Protein AF-A0A425WAF1-F1 (afdb_monomer_lite)

Sequence (209 aa):
MKNYFAFQWQLMDDCDQRCKHCYIFHGNNGVPLTRMTWDEIEKTLENCLDFCRTFDRLSEFYITGGDPILHPDFWRLLEQLHEKNIPFTIMENPLEALKRFGVDFLVNDSSNFADAPPVQILLTTFANHEIDVDKYTDKNPILTDFGRKFLGDFFQKGIEQGLFKDGDARKYGDIYWSFLLGKLLTVKKGHESEKPEVYVEEILDVFRR

Structure (mmCIF, N/CA/C/O backbone):
data_AF-A0A425WAF1-F1
#
_entry.id   AF-A0A425WAF1-F1
#
loop_
_atom_site.group_PDB
_atom_site.id
_atom_site.type_symbol
_atom_site.label_atom_id
_atom_site.label_alt_id
_atom_site.label_comp_id
_atom_site.label_asym_id
_atom_site.label_entity_id
_atom_site.label_seq_id
_atom_site.pdbx_PDB_ins_code
_atom_site.Cartn_x
_atom_site.Cartn_y
_atom_site.Cartn_z
_atom_site.occupancy
_atom_site.B_iso_or_equiv
_atom_site.auth_seq_id
_atom_site.auth_comp_id
_atom_site.auth_asym_id
_atom_site.auth_atom_id
_atom_site.pdbx_PDB_model_num
ATOM 1 N N . MET A 1 1 ? -18.460 -13.584 19.532 1.00 69.25 1 MET A N 1
ATOM 2 C CA . MET A 1 1 ? -17.285 -12.897 18.953 1.00 69.25 1 MET A CA 1
ATOM 3 C C . MET A 1 1 ? -17.744 -11.529 18.489 1.00 69.25 1 MET A C 1
ATOM 5 O O . MET A 1 1 ? -18.825 -11.463 17.915 1.00 69.25 1 MET A O 1
ATOM 9 N N . LYS A 1 2 ? -17.003 -10.458 18.796 1.00 80.75 2 LYS A N 1
ATOM 10 C CA . LYS A 1 2 ? -17.329 -9.123 18.275 1.00 80.75 2 LYS A CA 1
ATOM 11 C C . LYS A 1 2 ? -16.924 -9.059 16.805 1.00 80.75 2 LYS A C 1
ATOM 13 O O . LYS A 1 2 ? -15.839 -9.517 16.461 1.00 80.75 2 LYS A O 1
ATOM 18 N N . ASN A 1 3 ? -17.794 -8.517 15.960 1.00 92.44 3 ASN A N 1
ATOM 19 C CA . ASN A 1 3 ? -17.495 -8.335 14.542 1.00 92.44 3 ASN A CA 1
ATOM 20 C C . ASN A 1 3 ? -16.650 -7.076 14.339 1.00 92.44 3 ASN A C 1
ATOM 22 O O . ASN A 1 3 ? -16.799 -6.098 15.078 1.00 92.44 3 ASN A O 1
ATOM 26 N N . TYR A 1 4 ? -15.804 -7.099 13.314 1.00 94.31 4 TYR A N 1
ATOM 27 C CA . TYR A 1 4 ? -15.050 -5.926 12.897 1.00 94.31 4 TYR A CA 1
ATOM 28 C C . TYR A 1 4 ? -15.942 -4.920 12.163 1.00 94.31 4 TYR A C 1
ATOM 30 O O . TYR A 1 4 ? -16.920 -5.286 11.507 1.00 94.31 4 TYR A O 1
ATOM 38 N N . PHE A 1 5 ? -15.596 -3.645 12.294 1.00 96.62 5 PHE A N 1
ATOM 39 C CA . PHE A 1 5 ? -16.072 -2.556 11.461 1.00 96.62 5 PHE A CA 1
ATOM 40 C C . PHE A 1 5 ? -14.855 -1.890 10.819 1.00 96.62 5 PHE A C 1
ATOM 42 O O . PHE A 1 5 ? -13.983 -1.370 11.518 1.00 96.62 5 PHE A O 1
ATOM 49 N N . ALA A 1 6 ? -14.805 -1.945 9.492 1.00 95.12 6 ALA A N 1
ATOM 50 C CA . ALA A 1 6 ? -13.704 -1.421 8.706 1.00 95.12 6 ALA A CA 1
ATOM 51 C C . ALA A 1 6 ? -13.932 0.057 8.370 1.00 95.12 6 ALA A C 1
ATOM 53 O O . ALA A 1 6 ? -14.952 0.418 7.779 1.00 95.12 6 ALA A O 1
ATOM 54 N N . PHE A 1 7 ? -12.961 0.903 8.703 1.00 97.25 7 PHE A N 1
ATOM 55 C CA . PHE A 1 7 ? -12.915 2.297 8.277 1.00 97.25 7 PHE A CA 1
ATOM 56 C C . PHE A 1 7 ? -11.918 2.445 7.138 1.00 97.25 7 PHE A C 1
ATOM 58 O O . PHE A 1 7 ? -10.723 2.234 7.329 1.00 97.25 7 PHE A O 1
ATOM 65 N N . GLN A 1 8 ? -12.387 2.860 5.967 1.00 95.44 8 GLN A N 1
ATOM 66 C CA . GLN A 1 8 ? -11.497 3.383 4.938 1.00 95.44 8 GLN A CA 1
ATOM 67 C C . GLN A 1 8 ? -11.213 4.849 5.256 1.00 95.44 8 GLN A C 1
ATOM 69 O O . GLN A 1 8 ? -12.122 5.679 5.226 1.00 95.44 8 GLN A O 1
ATOM 74 N N . TRP A 1 9 ? -9.965 5.157 5.593 1.00 95.62 9 TRP A N 1
ATOM 75 C CA . TRP A 1 9 ? -9.579 6.462 6.110 1.00 95.62 9 TRP A CA 1
ATOM 76 C C . TRP A 1 9 ? -8.596 7.152 5.171 1.00 95.62 9 TRP A C 1
ATOM 78 O O . TRP A 1 9 ? -7.432 6.771 5.069 1.00 95.62 9 TRP A O 1
ATOM 88 N N . GLN A 1 10 ? -9.088 8.180 4.481 1.00 93.31 10 GLN A N 1
ATOM 89 C CA . GLN A 1 10 ? -8.283 9.072 3.653 1.00 93.31 10 GLN A CA 1
ATOM 90 C C . GLN A 1 10 ? -7.624 10.143 4.531 1.00 93.31 10 GLN A C 1
ATOM 92 O O . GLN A 1 10 ? -8.325 10.986 5.086 1.00 93.31 10 GLN A O 1
ATOM 97 N N . LEU A 1 11 ? -6.295 10.105 4.674 1.00 93.69 11 LEU A N 1
ATOM 98 C CA . LEU A 1 11 ? -5.547 11.101 5.465 1.00 93.69 11 LEU A CA 1
ATOM 99 C C . LEU A 1 11 ? -5.297 12.398 4.688 1.00 93.69 11 LEU A C 1
ATOM 101 O O . LEU A 1 11 ? -5.188 13.480 5.265 1.00 93.69 11 LEU A O 1
ATOM 105 N N . MET A 1 12 ? -5.134 12.268 3.374 1.00 92.00 12 MET A N 1
ATOM 106 C CA . MET A 1 12 ? -4.753 13.351 2.478 1.00 92.00 12 MET A CA 1
ATOM 107 C C . MET A 1 12 ? -5.037 12.997 1.026 1.00 92.00 12 MET A C 1
ATOM 109 O O . MET A 1 12 ? -5.080 11.820 0.674 1.00 92.00 12 MET A O 1
ATOM 113 N N . ASP A 1 13 ? -5.132 14.013 0.177 1.00 90.94 13 ASP A N 1
ATOM 114 C CA . ASP A 1 13 ? -5.313 13.849 -1.265 1.00 90.94 13 ASP A CA 1
ATOM 115 C C . ASP A 1 13 ? -3.986 13.881 -2.039 1.00 90.94 13 ASP A C 1
ATOM 117 O O . ASP A 1 13 ? -3.947 13.462 -3.201 1.00 90.94 13 ASP A O 1
ATOM 121 N N . ASP A 1 14 ? -2.890 14.377 -1.438 1.00 88.19 14 ASP A N 1
ATOM 122 C CA . ASP A 1 14 ? -1.621 14.463 -2.165 1.00 88.19 14 ASP A CA 1
ATOM 123 C C . ASP A 1 14 ? -1.036 13.076 -2.429 1.00 88.19 14 ASP A C 1
ATOM 125 O O . ASP A 1 14 ? -1.052 12.175 -1.594 1.00 88.19 14 ASP A O 1
ATOM 129 N N . CYS A 1 15 ? -0.473 12.936 -3.619 1.00 86.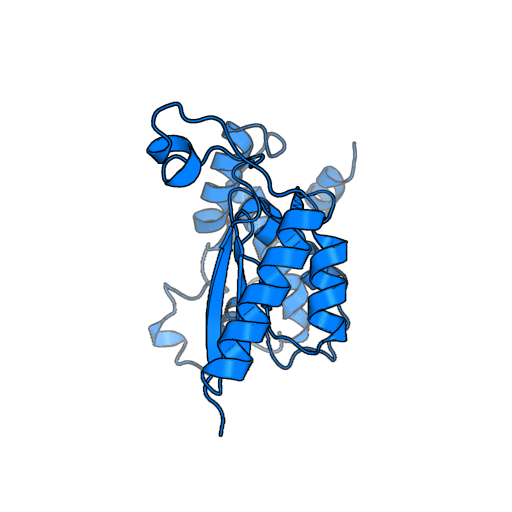88 15 CYS A N 1
ATOM 130 C CA . CYS A 1 15 ? 0.215 11.750 -4.099 1.00 86.88 15 CYS A CA 1
ATOM 131 C C . CYS A 1 15 ? 1.419 12.228 -4.916 1.00 86.88 15 CYS A C 1
ATOM 133 O O . CYS A 1 15 ? 1.352 13.295 -5.538 1.00 86.88 15 CYS A O 1
ATOM 135 N N . ASP A 1 16 ? 2.506 11.472 -4.954 1.00 83.06 16 ASP A N 1
ATOM 136 C CA . ASP A 1 16 ? 3.631 11.729 -5.861 1.00 83.06 16 ASP A CA 1
ATOM 137 C C . ASP A 1 16 ? 3.386 11.135 -7.267 1.00 83.06 16 ASP A C 1
ATOM 139 O O . ASP A 1 16 ? 4.088 11.474 -8.218 1.00 83.06 16 ASP A O 1
ATOM 143 N N . GLN A 1 17 ? 2.328 10.329 -7.427 1.00 78.94 17 GLN A N 1
ATOM 144 C CA . GLN A 1 17 ? 1.878 9.761 -8.700 1.00 78.94 17 GLN A CA 1
ATOM 145 C C . GLN A 1 17 ? 0.643 10.483 -9.272 1.00 78.94 17 GLN A C 1
ATOM 147 O O . GLN A 1 17 ? -0.141 11.123 -8.565 1.00 78.94 17 GLN A O 1
ATOM 152 N N . ARG A 1 18 ? 0.429 10.368 -10.590 1.00 81.50 18 ARG A N 1
ATOM 153 C CA . ARG A 1 18 ? -0.753 10.900 -11.307 1.00 81.50 18 ARG A CA 1
ATOM 154 C C . ARG A 1 18 ? -1.388 9.831 -12.197 1.00 81.50 18 ARG A C 1
ATOM 156 O O . ARG A 1 18 ? -1.415 9.937 -13.421 1.00 81.50 18 ARG A O 1
ATOM 163 N N . CYS A 1 19 ? -1.873 8.762 -11.568 1.00 76.88 19 CYS A N 1
ATOM 164 C CA . CYS A 1 19 ? -2.480 7.632 -12.268 1.00 76.88 19 CYS A CA 1
ATOM 165 C C . CYS A 1 19 ? -3.714 8.074 -13.072 1.00 76.88 19 CYS A C 1
ATOM 167 O O . CYS A 1 19 ? -4.610 8.716 -12.527 1.00 76.88 19 CYS A O 1
ATOM 169 N N . LYS A 1 20 ? -3.817 7.644 -14.338 1.00 77.81 20 LYS A N 1
ATOM 170 C CA . LYS A 1 20 ? -4.934 8.000 -15.243 1.00 77.81 20 LYS A CA 1
ATOM 171 C C . LYS A 1 20 ? -6.320 7.603 -14.715 1.00 77.81 20 LYS A C 1
ATOM 173 O O . LYS A 1 20 ? -7.325 8.154 -15.142 1.00 77.81 20 LYS A O 1
ATOM 178 N N . HIS A 1 21 ? -6.370 6.622 -13.818 1.00 81.38 21 HIS A N 1
ATOM 179 C CA . HIS A 1 21 ? -7.587 6.099 -13.195 1.00 81.38 21 HIS A CA 1
ATOM 180 C C . HIS A 1 21 ? -7.784 6.610 -11.754 1.00 81.38 21 HIS A C 1
ATOM 182 O O . HIS A 1 21 ? -8.590 6.052 -11.012 1.00 81.38 21 HIS A O 1
ATOM 188 N N . CYS A 1 22 ? -7.026 7.624 -11.316 1.00 82.56 22 CYS A N 1
ATOM 189 C CA . CYS A 1 22 ? -7.127 8.163 -9.961 1.00 82.56 22 CYS A CA 1
ATOM 190 C C . CYS A 1 22 ? -8.424 8.961 -9.787 1.00 82.56 22 CYS A C 1
ATOM 192 O O . CYS A 1 22 ? -8.551 10.070 -10.307 1.00 82.56 22 CYS A O 1
ATOM 194 N N . TYR A 1 23 ? -9.370 8.410 -9.024 1.00 83.50 23 TYR A N 1
ATOM 195 C CA . TYR A 1 23 ? -10.644 9.070 -8.734 1.00 83.50 23 TYR A CA 1
ATOM 196 C C . TYR A 1 23 ? -10.491 10.283 -7.806 1.00 83.50 23 TYR A C 1
ATOM 198 O O . TYR A 1 23 ? -11.343 11.160 -7.840 1.00 83.50 23 TYR A O 1
ATOM 206 N N . ILE A 1 24 ? -9.409 10.370 -7.023 1.00 85.00 24 ILE A N 1
ATOM 207 C CA . ILE A 1 24 ? -9.111 11.550 -6.200 1.00 85.00 24 ILE A CA 1
ATOM 208 C C . ILE A 1 24 ? -8.669 12.686 -7.120 1.00 85.00 24 ILE A C 1
ATOM 210 O O . ILE A 1 24 ? -9.366 13.680 -7.250 1.00 85.00 24 ILE A O 1
ATOM 214 N N . PHE A 1 25 ? -7.576 12.513 -7.866 1.00 79.50 25 PHE A N 1
ATOM 215 C CA . PHE A 1 25 ? -7.033 13.580 -8.710 1.00 79.50 25 PHE A CA 1
ATOM 216 C C . PHE A 1 25 ? -7.965 13.983 -9.866 1.00 79.50 25 PHE A C 1
ATOM 218 O O . PHE A 1 25 ? -8.185 15.170 -10.094 1.00 79.50 25 PHE A O 1
ATOM 225 N N . HIS A 1 26 ? -8.525 13.013 -10.597 1.00 76.19 26 HIS A N 1
ATOM 226 C CA . HIS A 1 26 ? -9.396 13.305 -11.741 1.00 76.19 26 HIS A CA 1
ATOM 227 C C . HIS A 1 26 ? -10.853 13.570 -11.344 1.00 76.19 26 HIS A C 1
ATOM 229 O O . HIS A 1 26 ? -11.580 14.180 -12.123 1.00 76.19 26 HIS A O 1
ATOM 235 N N . GLY A 1 27 ? -11.285 13.127 -10.159 1.00 70.12 27 GLY A N 1
ATOM 236 C CA . GLY A 1 27 ? -12.646 13.345 -9.669 1.00 70.12 27 GLY A CA 1
ATOM 237 C C . GLY A 1 27 ? -12.834 14.645 -8.887 1.00 70.12 27 GLY A C 1
ATOM 238 O O . GLY A 1 27 ? -13.974 15.080 -8.743 1.00 70.12 27 GLY A O 1
ATOM 239 N N . ASN A 1 28 ? -11.757 15.302 -8.425 1.00 71.19 28 ASN A N 1
ATOM 240 C CA . ASN A 1 28 ? -11.880 16.470 -7.541 1.00 71.19 28 ASN A CA 1
ATOM 241 C C . ASN A 1 28 ? -12.355 17.764 -8.230 1.00 71.19 28 ASN A C 1
ATOM 243 O O . ASN A 1 28 ? -12.492 18.773 -7.554 1.00 71.19 28 ASN A O 1
ATOM 247 N N . ASN A 1 29 ? -12.595 17.789 -9.551 1.00 70.56 29 ASN A N 1
ATOM 248 C CA . ASN A 1 29 ? -13.186 18.925 -10.293 1.00 70.56 29 ASN A CA 1
ATOM 249 C C . ASN A 1 29 ? -12.621 20.332 -9.954 1.00 70.56 29 ASN A C 1
ATOM 251 O O . ASN A 1 29 ? -13.343 21.326 -10.016 1.00 70.56 29 ASN A O 1
ATOM 255 N N . GLY A 1 30 ? -11.334 20.439 -9.603 1.00 71.19 30 GLY A N 1
ATOM 256 C CA . GLY A 1 30 ? -10.691 21.709 -9.234 1.00 71.19 30 GLY A CA 1
ATOM 257 C C . GLY A 1 30 ? -10.804 22.110 -7.755 1.00 71.19 30 GLY A C 1
ATOM 258 O O . GLY A 1 30 ? -10.404 23.219 -7.404 1.00 71.19 30 GLY A O 1
ATOM 259 N N . VAL A 1 31 ? -11.309 21.234 -6.885 1.00 78.75 31 VAL A N 1
ATOM 260 C CA . VAL A 1 31 ? -11.228 21.391 -5.426 1.00 78.75 31 VAL A CA 1
ATOM 261 C C . VAL A 1 31 ? -9.761 21.243 -4.981 1.00 78.75 31 VAL A C 1
ATOM 263 O O . VAL A 1 31 ? -9.058 20.358 -5.484 1.00 78.75 31 VAL A O 1
ATOM 266 N N . PRO A 1 32 ? -9.270 22.106 -4.071 1.00 81.50 32 PRO A N 1
ATOM 267 C CA . PRO A 1 32 ? -7.923 21.989 -3.525 1.00 81.50 32 PRO A CA 1
ATOM 268 C C . PRO A 1 32 ? -7.685 20.632 -2.863 1.00 81.50 32 PRO A C 1
ATOM 270 O O . PRO A 1 32 ? -8.568 20.106 -2.191 1.00 81.50 32 PRO A O 1
ATOM 273 N N . LEU A 1 33 ? -6.475 20.096 -3.031 1.00 83.19 33 LEU A N 1
ATOM 274 C CA . LEU A 1 33 ? -6.040 18.911 -2.297 1.00 83.19 33 LEU A CA 1
ATOM 275 C C . LEU A 1 33 ? -6.000 19.235 -0.804 1.00 83.19 33 LEU A C 1
ATOM 277 O O . LEU A 1 33 ? -5.523 20.302 -0.403 1.00 83.19 33 LEU A O 1
ATOM 281 N N . THR A 1 34 ? -6.522 18.321 0.003 1.00 89.06 34 THR A N 1
ATOM 282 C CA . THR A 1 34 ? -6.593 18.475 1.452 1.00 89.06 34 THR A CA 1
ATOM 283 C C . THR A 1 34 ? -5.686 17.481 2.159 1.00 89.06 34 THR A C 1
ATOM 285 O O . THR A 1 34 ? -5.303 16.441 1.620 1.00 89.06 34 THR A O 1
ATOM 288 N N . ARG A 1 35 ? -5.305 17.830 3.385 1.00 92.94 35 ARG A N 1
ATOM 289 C CA . ARG A 1 35 ? -4.493 17.006 4.273 1.00 92.94 35 ARG A CA 1
ATOM 290 C C . ARG A 1 35 ? -4.972 17.236 5.693 1.00 92.94 35 ARG A C 1
ATOM 292 O O . ARG A 1 35 ? -5.106 18.391 6.096 1.00 92.94 35 ARG A O 1
ATOM 299 N N . MET A 1 36 ? -5.200 16.157 6.430 1.00 95.69 36 MET A N 1
ATOM 300 C CA . MET A 1 36 ? -5.534 16.251 7.843 1.00 95.69 36 MET A CA 1
ATOM 301 C C . MET A 1 36 ? -4.328 16.736 8.645 1.00 95.69 36 MET A C 1
ATOM 303 O O . MET A 1 36 ? -3.196 16.305 8.453 1.00 95.69 36 MET A O 1
ATOM 307 N N . THR A 1 37 ? -4.571 17.636 9.579 1.00 97.00 37 THR A N 1
ATOM 308 C CA . THR A 1 37 ? -3.625 17.952 10.645 1.00 97.00 37 THR A CA 1
ATOM 309 C C . THR A 1 37 ? -3.574 16.816 11.663 1.00 97.00 37 THR A C 1
ATOM 311 O O . THR A 1 37 ? -4.493 15.999 11.759 1.00 97.00 37 THR A O 1
ATOM 314 N N . TRP A 1 38 ? -2.520 16.782 12.477 1.00 97.38 38 TRP A N 1
ATOM 315 C CA . TRP A 1 38 ? -2.415 15.806 13.558 1.00 97.38 38 TRP A CA 1
ATOM 316 C C . TRP A 1 38 ? -3.616 15.843 14.524 1.00 97.38 38 TRP A C 1
ATOM 318 O O . TRP A 1 38 ? -4.162 14.797 14.868 1.00 97.38 38 TRP A O 1
ATOM 328 N N . ASP A 1 39 ? -4.091 17.036 14.892 1.00 97.81 39 ASP A N 1
ATOM 329 C CA . ASP A 1 39 ? -5.253 17.192 15.778 1.00 97.81 39 ASP A CA 1
ATOM 330 C C . ASP A 1 39 ? -6.532 16.603 15.153 1.00 97.81 39 ASP A C 1
ATOM 332 O O . ASP A 1 39 ? -7.356 15.990 15.839 1.00 97.81 39 ASP A O 1
ATOM 336 N N . GLU A 1 40 ? -6.706 16.757 13.836 1.00 97.81 40 GLU A N 1
ATOM 337 C CA . GLU A 1 40 ? -7.814 16.141 13.102 1.00 97.81 40 GLU A CA 1
ATOM 338 C C . GLU A 1 40 ? -7.676 14.619 13.046 1.00 97.81 40 GLU A C 1
ATOM 340 O O . GLU A 1 40 ? -8.690 13.919 13.151 1.00 97.81 40 GLU A O 1
ATOM 345 N N . ILE A 1 41 ? -6.448 14.103 12.912 1.00 97.75 41 ILE A N 1
ATOM 346 C CA . ILE A 1 41 ? -6.161 12.666 12.944 1.00 97.75 41 ILE A CA 1
ATOM 347 C C . ILE A 1 41 ? -6.560 12.081 14.300 1.00 97.75 41 ILE A C 1
ATOM 349 O O . ILE A 1 41 ? -7.360 11.145 14.343 1.00 97.75 41 ILE A O 1
ATOM 353 N N . GLU A 1 42 ? -6.092 12.664 15.406 1.00 97.62 42 GLU A N 1
ATOM 354 C CA . GLU A 1 42 ? -6.417 12.180 16.755 1.00 97.62 42 GLU A CA 1
ATOM 355 C C . GLU A 1 42 ? -7.917 12.237 17.034 1.00 97.62 42 GLU A C 1
ATOM 357 O O . GLU A 1 42 ? -8.510 11.265 17.513 1.00 97.62 42 GLU A O 1
ATOM 362 N N . LYS A 1 43 ? -8.563 13.351 16.677 1.00 98.12 43 LYS A N 1
ATOM 363 C CA . LYS A 1 43 ? -10.006 13.512 16.865 1.00 98.12 43 LYS A CA 1
ATOM 364 C C . LYS A 1 43 ? -10.806 12.496 16.048 1.00 98.12 43 LYS A C 1
ATOM 366 O O . LYS A 1 43 ? -11.813 11.977 16.527 1.00 98.12 43 LYS A O 1
ATOM 371 N N . THR A 1 44 ? -10.377 12.214 14.821 1.00 97.81 44 THR A N 1
ATOM 372 C CA . THR A 1 44 ? -11.045 11.239 13.949 1.00 97.81 44 THR A CA 1
ATOM 373 C C . THR A 1 44 ? -10.860 9.819 14.465 1.00 97.81 44 THR A C 1
ATOM 375 O O . THR A 1 44 ? -11.842 9.081 14.542 1.00 97.81 44 THR A O 1
ATOM 378 N N . LEU A 1 45 ? -9.648 9.461 14.904 1.00 97.81 45 LEU A N 1
ATOM 379 C CA . LEU A 1 45 ? -9.387 8.168 15.532 1.00 97.81 45 LEU A CA 1
ATOM 380 C C . LEU A 1 45 ? -10.285 7.967 16.757 1.00 97.81 45 LEU A C 1
ATOM 382 O O . LEU A 1 45 ? -10.957 6.941 16.850 1.00 97.81 45 LEU A O 1
ATOM 386 N N . GLU A 1 46 ? -10.367 8.953 17.655 1.00 97.88 46 GLU A N 1
ATOM 387 C CA . GLU A 1 46 ? -11.214 8.842 18.847 1.00 97.88 46 GLU A CA 1
ATOM 388 C C . GLU A 1 46 ? -12.697 8.687 18.486 1.00 97.88 46 GLU A C 1
ATOM 390 O O . GLU A 1 46 ? -13.373 7.833 19.057 1.00 97.88 46 GLU A O 1
ATOM 395 N N . ASN A 1 47 ? -13.195 9.421 17.485 1.00 98.19 47 ASN A N 1
ATOM 396 C CA . ASN A 1 47 ? -14.572 9.263 17.006 1.00 98.19 47 ASN A CA 1
ATOM 397 C C . ASN A 1 47 ? -14.839 7.851 16.452 1.00 98.19 47 ASN A C 1
ATOM 399 O O . ASN A 1 47 ? -15.889 7.266 16.723 1.00 98.19 47 ASN A O 1
ATOM 403 N N . CYS A 1 48 ? -13.901 7.281 15.690 1.00 98.00 48 CYS A N 1
ATOM 404 C CA . CYS A 1 48 ? -14.013 5.916 15.169 1.00 98.00 48 CYS A CA 1
ATOM 405 C C . CYS A 1 48 ? -14.010 4.869 16.294 1.00 98.00 48 CYS A C 1
ATOM 407 O O . CYS A 1 48 ? -14.773 3.896 16.250 1.00 98.00 48 CYS A O 1
ATOM 409 N N . LEU A 1 49 ? -13.175 5.069 17.319 1.00 97.56 49 LEU A N 1
ATOM 410 C CA . LEU A 1 49 ? -13.133 4.200 18.494 1.00 97.56 49 LEU A CA 1
ATOM 411 C C . LEU A 1 49 ? -14.413 4.317 19.320 1.00 97.56 49 LEU A C 1
ATOM 413 O O . LEU A 1 49 ? -14.954 3.297 19.749 1.00 97.56 49 LEU A O 1
ATOM 417 N N . ASP A 1 50 ? -14.934 5.529 19.497 1.00 98.19 50 ASP A N 1
ATOM 418 C CA . ASP A 1 50 ? -16.191 5.768 20.199 1.00 98.19 50 ASP A CA 1
ATOM 419 C C . ASP A 1 50 ? -17.386 5.134 19.490 1.00 98.19 50 ASP A C 1
ATOM 421 O O . ASP A 1 50 ? -18.204 4.459 20.123 1.00 98.19 50 ASP A O 1
ATOM 425 N N . PHE A 1 51 ? -17.426 5.238 18.159 1.00 97.88 51 PHE A N 1
ATOM 426 C CA . PHE A 1 51 ? -18.381 4.509 17.332 1.00 97.88 51 PHE A CA 1
ATOM 427 C C . PHE A 1 51 ? -18.297 3.000 17.603 1.00 97.88 51 PHE A C 1
ATOM 429 O O . PHE A 1 51 ? -19.305 2.363 17.914 1.00 97.88 51 PHE A O 1
ATOM 436 N N . CYS A 1 52 ? -17.099 2.410 17.559 1.00 97.50 52 CYS A N 1
ATOM 437 C CA . CYS A 1 52 ? -16.943 0.973 17.792 1.00 97.50 52 CYS A CA 1
ATOM 438 C C . CYS A 1 52 ? -17.358 0.551 19.207 1.00 97.50 52 CYS A C 1
ATOM 440 O O . CYS A 1 52 ? -18.000 -0.489 19.365 1.00 97.50 52 CYS A O 1
ATOM 442 N N . ARG A 1 53 ? -17.059 1.364 20.231 1.00 96.62 53 ARG A N 1
ATOM 443 C CA . ARG A 1 53 ? -17.520 1.124 21.609 1.00 96.62 53 ARG A CA 1
ATOM 444 C C . ARG A 1 53 ? -19.044 1.182 21.707 1.00 96.62 53 ARG A C 1
ATOM 446 O O . ARG A 1 53 ? -19.640 0.292 22.308 1.00 96.62 53 ARG A O 1
ATOM 453 N N . THR A 1 54 ? -19.662 2.179 21.078 1.00 97.81 54 THR A N 1
ATOM 454 C CA . THR A 1 54 ? -21.116 2.399 21.098 1.00 97.81 54 THR A CA 1
ATOM 455 C C . THR A 1 54 ? -21.884 1.271 20.408 1.00 97.81 54 THR A C 1
ATOM 457 O O . THR A 1 54 ? -22.920 0.834 20.906 1.00 97.81 54 THR A O 1
ATOM 460 N N . PHE A 1 55 ? -21.372 0.761 19.284 1.00 96.44 55 PHE A N 1
ATOM 461 C CA . PHE A 1 55 ? -22.044 -0.263 18.471 1.00 96.44 55 PHE A CA 1
ATOM 462 C C . PHE A 1 55 ? -21.545 -1.697 18.713 1.00 96.44 55 PHE A C 1
ATOM 464 O O . PHE A 1 55 ? -21.899 -2.610 17.962 1.00 96.44 55 PHE A O 1
ATOM 471 N N . ASP A 1 56 ? -20.734 -1.905 19.753 1.00 96.19 56 ASP A N 1
ATOM 472 C CA . ASP A 1 56 ? -20.124 -3.192 20.098 1.00 96.19 56 ASP A CA 1
ATOM 473 C C . ASP A 1 56 ? -19.402 -3.852 18.903 1.00 96.19 56 ASP A C 1
ATOM 475 O O . ASP A 1 56 ? -19.727 -4.953 18.438 1.00 96.19 56 ASP A O 1
ATOM 479 N N . ARG A 1 57 ? -18.428 -3.124 18.349 1.00 97.31 57 ARG A N 1
ATOM 480 C CA . ARG A 1 57 ? -17.577 -3.543 17.227 1.00 97.31 57 ARG A CA 1
ATOM 481 C C . ARG A 1 57 ? -16.099 -3.478 17.593 1.00 97.31 57 ARG A C 1
ATOM 483 O O . ARG A 1 57 ? -15.706 -2.794 18.535 1.00 97.31 57 ARG A O 1
ATOM 490 N N . LEU A 1 58 ? -15.289 -4.209 16.836 1.00 95.25 58 LEU A N 1
ATOM 491 C CA . LEU A 1 58 ? -13.836 -4.044 16.805 1.00 95.25 58 LEU A CA 1
ATOM 492 C C . LEU A 1 58 ? -13.476 -3.129 15.634 1.00 95.25 58 LEU A C 1
ATOM 494 O O . LEU A 1 58 ? -14.029 -3.293 14.551 1.00 95.25 58 LEU A O 1
ATOM 498 N N . SER A 1 59 ? -12.574 -2.175 15.833 1.00 96.44 59 SER A N 1
ATOM 499 C CA . SER A 1 59 ? -12.108 -1.315 14.744 1.00 96.44 59 SER A CA 1
ATOM 500 C C . SER A 1 59 ? -11.057 -2.023 13.891 1.00 96.44 59 SER A C 1
ATOM 502 O O . SER A 1 59 ? -10.174 -2.691 14.425 1.00 96.44 59 SER A O 1
ATOM 504 N N . GLU A 1 60 ? -11.128 -1.817 12.582 1.00 95.50 60 GLU A N 1
ATOM 505 C CA . GLU A 1 60 ? -10.066 -2.101 11.615 1.00 95.50 60 GLU A CA 1
ATOM 506 C C . GLU A 1 60 ? -9.941 -0.888 10.684 1.00 95.50 60 GLU A C 1
ATOM 508 O O . GLU A 1 60 ? -10.955 -0.283 10.325 1.00 95.50 60 GLU A O 1
ATOM 513 N N . PHE A 1 61 ? -8.721 -0.517 10.296 1.00 95.44 61 PHE A N 1
ATOM 514 C CA . PHE A 1 61 ? -8.487 0.659 9.454 1.00 95.44 61 PHE A CA 1
ATOM 515 C C . PHE A 1 61 ? -7.808 0.319 8.128 1.00 95.44 61 PHE A C 1
ATOM 517 O O . PHE A 1 61 ? -6.804 -0.378 8.088 1.00 95.44 61 PHE A O 1
ATOM 524 N N . TYR A 1 62 ? -8.311 0.889 7.040 1.00 94.69 62 TYR A N 1
ATOM 525 C CA . TYR A 1 62 ? -7.686 0.890 5.722 1.00 94.69 62 TYR A CA 1
ATOM 526 C C . TYR A 1 62 ? -7.196 2.312 5.456 1.00 94.69 62 TYR A C 1
ATOM 528 O O . TYR A 1 62 ? -7.978 3.186 5.076 1.00 94.69 62 TYR A O 1
ATOM 536 N N . ILE A 1 63 ? -5.915 2.558 5.725 1.00 94.12 63 ILE A N 1
ATOM 537 C CA . ILE A 1 63 ? -5.295 3.878 5.603 1.00 94.12 63 ILE A CA 1
ATOM 538 C C . ILE A 1 63 ? -5.000 4.144 4.127 1.00 94.12 63 ILE A C 1
ATOM 540 O O . ILE A 1 63 ? -4.275 3.389 3.480 1.00 94.12 63 ILE A O 1
ATOM 544 N N . THR A 1 64 ? -5.595 5.201 3.584 1.00 92.88 64 THR A N 1
ATOM 545 C CA . THR A 1 64 ? -5.604 5.515 2.152 1.00 92.88 64 THR A CA 1
ATOM 546 C C . THR A 1 64 ? -5.608 7.038 1.934 1.00 92.88 64 THR A C 1
ATOM 548 O O . THR A 1 64 ? -5.282 7.808 2.839 1.00 92.88 64 THR A O 1
ATOM 551 N N . GLY A 1 65 ? -5.973 7.485 0.732 1.00 90.56 65 GLY A N 1
ATOM 552 C CA . GLY A 1 65 ? -5.903 8.869 0.281 1.00 90.56 65 GLY A CA 1
ATOM 553 C C . GLY A 1 65 ? -5.244 8.926 -1.091 1.00 90.56 65 GLY A C 1
ATOM 554 O O . GLY A 1 65 ? -5.445 8.025 -1.906 1.00 90.56 65 GLY A O 1
ATOM 555 N N . GLY A 1 66 ? -4.445 9.963 -1.325 1.00 89.31 66 GLY A N 1
ATOM 556 C CA . GLY A 1 66 ? -3.445 9.977 -2.384 1.00 89.31 66 GLY A CA 1
ATOM 557 C C . GLY A 1 66 ? -2.372 8.920 -2.117 1.00 89.31 66 GLY A C 1
ATOM 558 O O . GLY A 1 66 ? -2.573 7.747 -2.418 1.00 89.31 66 GLY A O 1
ATOM 559 N N . ASP A 1 67 ? -1.239 9.318 -1.542 1.00 89.69 67 ASP A N 1
ATOM 560 C CA . ASP A 1 67 ? -0.273 8.370 -0.982 1.00 89.69 67 ASP A CA 1
ATOM 561 C C . ASP A 1 67 ? -0.067 8.620 0.521 1.00 89.69 67 ASP A C 1
ATOM 563 O O . ASP A 1 67 ? 0.588 9.598 0.897 1.00 89.69 67 ASP A O 1
ATOM 567 N N . PRO A 1 68 ? -0.634 7.773 1.401 1.00 90.38 68 PRO A N 1
ATOM 568 C CA . PRO A 1 68 ? -0.631 8.023 2.837 1.00 90.38 68 PRO A CA 1
ATOM 569 C C . PRO A 1 68 ? 0.775 8.040 3.452 1.00 90.38 68 PRO A C 1
ATOM 571 O O . PRO A 1 68 ? 0.965 8.726 4.455 1.00 90.38 68 PRO A O 1
ATOM 574 N N . ILE A 1 69 ? 1.766 7.361 2.856 1.00 88.62 69 ILE A N 1
ATOM 575 C CA . ILE A 1 69 ? 3.143 7.328 3.386 1.00 88.62 69 ILE A CA 1
ATOM 576 C C . ILE A 1 69 ? 3.833 8.699 3.326 1.00 88.62 69 ILE A C 1
ATOM 578 O O . ILE A 1 69 ? 4.763 8.967 4.084 1.00 88.62 69 ILE A O 1
ATOM 582 N N . LEU A 1 70 ? 3.359 9.589 2.446 1.00 88.88 70 LEU A N 1
ATOM 583 C CA . LEU A 1 70 ? 3.874 10.951 2.305 1.00 88.88 70 LEU A CA 1
ATOM 584 C C . LEU A 1 70 ? 3.363 11.888 3.408 1.00 88.88 70 LEU A C 1
ATOM 586 O O . LEU A 1 70 ? 3.826 13.029 3.513 1.00 88.88 70 LEU A O 1
ATOM 590 N N . HIS A 1 71 ? 2.407 11.438 4.225 1.00 93.06 71 HIS A N 1
ATOM 591 C CA . HIS A 1 71 ? 1.918 12.222 5.345 1.00 93.06 71 HIS A CA 1
ATOM 592 C C . HIS A 1 71 ? 3.015 12.342 6.421 1.00 93.06 71 HIS A C 1
ATOM 594 O O . HIS A 1 71 ? 3.537 11.321 6.867 1.00 93.06 71 HIS A O 1
ATOM 600 N N . PRO A 1 72 ? 3.356 13.553 6.907 1.00 93.06 72 PRO A N 1
ATOM 601 C CA . PRO A 1 72 ? 4.424 13.729 7.900 1.00 93.06 72 PRO A CA 1
ATOM 602 C C . PRO A 1 72 ? 4.163 12.953 9.199 1.00 93.06 72 PRO A C 1
ATOM 604 O O . PRO A 1 72 ? 5.091 12.420 9.799 1.00 93.06 72 PRO A O 1
ATOM 607 N N . ASP A 1 73 ? 2.896 12.841 9.596 1.00 94.50 73 ASP A N 1
ATOM 608 C CA . ASP A 1 73 ? 2.477 12.092 10.784 1.00 94.50 73 ASP A CA 1
ATOM 609 C C . ASP A 1 73 ? 2.076 10.630 10.507 1.00 94.50 73 ASP A C 1
ATOM 611 O O . ASP A 1 73 ? 1.494 9.983 11.377 1.00 94.50 73 ASP A O 1
ATOM 615 N N . PHE A 1 74 ? 2.356 10.088 9.313 1.00 92.88 74 PHE A N 1
ATOM 616 C CA . PHE A 1 74 ? 1.971 8.717 8.948 1.00 92.88 74 PHE A CA 1
ATOM 617 C C . PHE A 1 74 ? 2.467 7.687 9.971 1.00 92.88 74 PHE A C 1
ATOM 619 O O . PHE A 1 74 ? 1.684 6.918 10.526 1.00 92.88 74 PHE A O 1
ATOM 626 N N . TRP A 1 75 ? 3.766 7.722 10.276 1.00 91.31 75 TRP A N 1
ATOM 627 C CA . TRP A 1 75 ? 4.395 6.794 11.218 1.00 91.31 75 TRP A CA 1
ATOM 628 C C . TRP A 1 75 ? 3.848 6.947 12.634 1.00 91.31 75 TRP A C 1
ATOM 630 O O . TRP A 1 75 ? 3.563 5.951 13.292 1.00 91.31 75 TRP A O 1
ATOM 640 N N . ARG A 1 76 ? 3.602 8.190 13.060 1.00 94.88 76 ARG A N 1
ATOM 641 C CA . ARG A 1 76 ? 3.021 8.496 14.369 1.00 94.88 76 ARG A CA 1
ATOM 642 C C . ARG A 1 76 ? 1.617 7.901 14.520 1.00 94.88 76 ARG A C 1
ATOM 644 O O . ARG A 1 76 ? 1.279 7.386 15.582 1.00 94.88 76 ARG A O 1
ATOM 651 N N . LEU A 1 77 ? 0.803 7.933 13.460 1.00 95.62 77 LEU A N 1
ATOM 652 C CA . LEU A 1 77 ? -0.501 7.266 13.447 1.00 95.62 77 LEU A CA 1
ATOM 653 C C . LEU A 1 77 ? -0.357 5.738 13.531 1.00 95.62 77 LEU A C 1
ATOM 655 O O . LEU A 1 77 ? -1.070 5.105 14.310 1.00 95.62 77 LEU A O 1
ATOM 659 N N . LEU A 1 78 ? 0.554 5.136 12.758 1.00 93.31 78 LEU A N 1
ATOM 660 C CA . LEU A 1 78 ? 0.750 3.680 12.782 1.00 93.31 78 LEU A CA 1
ATOM 661 C C . LEU A 1 78 ? 1.228 3.176 14.148 1.00 93.31 78 LEU A C 1
ATOM 663 O O . LEU A 1 78 ? 0.748 2.140 14.607 1.00 93.31 78 LEU A O 1
ATOM 667 N N . GLU A 1 79 ? 2.114 3.919 14.813 1.00 92.44 79 GLU A N 1
ATOM 668 C CA . GLU A 1 79 ? 2.535 3.639 16.189 1.00 92.44 79 GLU A CA 1
ATOM 669 C C . GLU A 1 79 ? 1.329 3.615 17.135 1.00 92.44 79 GLU A C 1
ATOM 671 O O . GLU A 1 79 ? 1.138 2.636 17.854 1.00 92.44 79 GLU A O 1
ATOM 676 N N . GLN A 1 80 ? 0.440 4.614 17.065 1.00 94.25 80 GLN A N 1
ATOM 677 C CA . GLN A 1 80 ? -0.770 4.635 17.895 1.00 94.25 80 GLN A CA 1
ATOM 678 C C . GLN A 1 80 ? -1.713 3.453 17.625 1.00 94.25 80 GLN A C 1
ATOM 680 O O . GLN A 1 80 ? -2.290 2.898 18.565 1.00 94.25 80 GLN A O 1
ATOM 685 N N . LEU A 1 81 ? -1.903 3.070 16.358 1.00 93.19 81 LEU A N 1
ATOM 686 C CA . LEU A 1 81 ? -2.737 1.918 16.002 1.00 93.19 81 LEU A CA 1
ATOM 687 C C . LEU A 1 81 ? -2.123 0.614 16.528 1.00 93.19 81 LEU A C 1
ATOM 689 O O . LEU A 1 81 ? -2.839 -0.216 17.095 1.00 93.19 81 LEU A O 1
ATOM 693 N N . HIS A 1 82 ? -0.801 0.467 16.406 1.00 90.00 82 HIS A N 1
ATOM 694 C CA . HIS A 1 82 ? -0.058 -0.681 16.916 1.00 90.00 82 HIS A CA 1
ATOM 695 C C . HIS A 1 82 ? -0.128 -0.785 18.446 1.00 90.00 82 HIS A C 1
ATOM 697 O O . HIS A 1 82 ? -0.508 -1.834 18.965 1.00 90.00 82 HIS A O 1
ATOM 703 N N . GLU A 1 83 ? 0.145 0.303 19.173 1.00 92.31 83 GLU A N 1
ATOM 704 C CA . GLU A 1 83 ? 0.077 0.350 20.643 1.00 92.31 83 GLU A CA 1
ATOM 705 C C . GLU A 1 83 ? -1.312 -0.030 21.176 1.00 92.31 83 GLU A C 1
ATOM 707 O O . GLU A 1 83 ? -1.446 -0.655 22.231 1.00 92.31 83 GLU A O 1
ATOM 712 N N . LYS A 1 84 ? -2.367 0.313 20.430 1.00 92.94 84 LYS A N 1
ATOM 713 C CA . LYS A 1 84 ? -3.758 -0.027 20.759 1.00 92.94 84 LYS A CA 1
ATOM 714 C C . LYS A 1 84 ? -4.176 -1.423 20.272 1.00 92.94 84 LYS A C 1
ATOM 716 O O . LYS A 1 84 ? -5.321 -1.807 20.508 1.00 92.94 84 LYS A O 1
ATOM 721 N N . ASN A 1 85 ? -3.280 -2.188 19.639 1.00 92.25 85 ASN A N 1
ATOM 722 C CA . ASN A 1 85 ? -3.547 -3.487 19.006 1.00 92.25 85 ASN A CA 1
ATOM 723 C C . ASN A 1 85 ? -4.706 -3.442 17.994 1.00 92.25 85 ASN A C 1
ATOM 725 O O . ASN A 1 85 ? -5.529 -4.358 17.926 1.00 92.25 85 ASN A O 1
ATOM 729 N N . ILE A 1 86 ? -4.796 -2.355 17.227 1.00 92.69 86 ILE A N 1
ATOM 730 C CA . ILE A 1 86 ? -5.824 -2.174 16.205 1.00 92.69 86 ILE A CA 1
ATOM 731 C C . ILE A 1 86 ? -5.273 -2.675 14.865 1.00 92.69 86 ILE A C 1
ATOM 733 O O . ILE A 1 86 ? -4.249 -2.164 14.412 1.00 92.69 86 ILE A O 1
ATOM 737 N N . PRO A 1 87 ? -5.937 -3.635 14.199 1.00 90.50 87 PRO A N 1
ATOM 738 C CA . PRO A 1 87 ? -5.547 -4.060 12.861 1.00 90.50 87 PRO A CA 1
ATOM 739 C C . PRO A 1 87 ? -5.659 -2.919 11.850 1.00 90.50 87 PRO A C 1
ATOM 741 O O . PRO A 1 87 ? -6.629 -2.151 11.862 1.00 90.50 87 PRO A O 1
ATOM 744 N N . PHE A 1 88 ? -4.689 -2.835 10.944 1.00 91.62 88 PHE A N 1
ATOM 745 C CA . PHE A 1 88 ? -4.731 -1.882 9.847 1.00 91.62 88 PHE A CA 1
ATOM 746 C C . PHE A 1 88 ? -4.103 -2.435 8.566 1.00 91.62 88 PHE A C 1
ATOM 748 O O . PHE A 1 88 ? -3.195 -3.260 8.601 1.00 91.62 88 PHE A O 1
ATOM 755 N N . THR A 1 89 ? -4.582 -1.931 7.433 1.00 87.00 89 THR A N 1
ATOM 756 C CA . THR A 1 89 ? -4.039 -2.151 6.091 1.00 87.00 89 THR A CA 1
ATOM 757 C C . THR A 1 89 ? -3.649 -0.804 5.496 1.00 87.00 89 THR A C 1
ATOM 759 O O . THR A 1 89 ? -4.388 0.172 5.616 1.00 87.00 89 THR A O 1
ATOM 762 N N . ILE A 1 90 ? -2.493 -0.741 4.839 1.00 86.12 90 ILE A N 1
ATOM 763 C CA . ILE A 1 90 ? -2.020 0.460 4.142 1.00 86.12 90 ILE A CA 1
ATOM 764 C C . ILE A 1 90 ? -2.329 0.295 2.654 1.00 86.12 90 ILE A C 1
ATOM 766 O O . ILE A 1 90 ? -1.948 -0.701 2.044 1.00 86.12 90 ILE A O 1
ATOM 770 N N . MET A 1 91 ? -3.027 1.267 2.073 1.00 86.00 91 MET A N 1
ATOM 771 C CA . MET A 1 91 ? -3.351 1.325 0.647 1.00 86.00 91 MET A CA 1
ATOM 772 C C . MET A 1 91 ? -2.502 2.411 -0.020 1.00 86.00 91 MET A C 1
ATOM 774 O O . MET A 1 91 ? -3.003 3.482 -0.363 1.00 86.00 91 MET A O 1
ATOM 778 N N . GLU A 1 92 ? -1.204 2.134 -0.134 1.00 73.06 92 GLU A N 1
ATOM 779 C CA . GLU A 1 92 ? -0.209 3.011 -0.762 1.00 73.06 92 GLU A CA 1
ATOM 780 C C . GLU A 1 92 ? -0.211 2.903 -2.292 1.00 73.06 92 GLU A C 1
ATOM 782 O O . GLU A 1 92 ? -0.883 2.052 -2.891 1.00 73.06 92 GLU A O 1
ATOM 787 N N . ASN A 1 93 ? 0.528 3.798 -2.947 1.00 76.44 93 ASN A N 1
ATOM 788 C CA . ASN A 1 93 ? 0.622 3.779 -4.400 1.00 76.44 93 ASN A CA 1
ATOM 789 C C . ASN A 1 93 ? 1.401 2.528 -4.895 1.00 76.44 93 ASN A C 1
ATOM 791 O O . ASN A 1 93 ? 2.261 2.013 -4.178 1.00 76.44 93 ASN A O 1
ATOM 795 N N . PRO A 1 94 ? 1.160 2.036 -6.130 1.00 64.12 94 PRO A N 1
ATOM 796 C CA . PRO A 1 94 ? 1.785 0.801 -6.617 1.00 64.12 94 PRO A CA 1
ATOM 797 C C . PRO A 1 94 ? 3.319 0.814 -6.653 1.00 64.12 94 PRO A C 1
ATOM 799 O O . PRO A 1 94 ? 3.936 -0.239 -6.512 1.00 64.12 94 PRO A O 1
ATOM 802 N N . LEU A 1 95 ? 3.945 1.975 -6.868 1.00 62.94 95 LEU A N 1
ATOM 803 C CA . LEU A 1 95 ? 5.401 2.102 -6.896 1.00 62.94 95 LEU A CA 1
ATOM 804 C C . LEU A 1 95 ? 5.992 1.927 -5.494 1.00 62.94 95 LEU A C 1
ATOM 806 O O . LEU A 1 95 ? 6.948 1.169 -5.340 1.00 62.94 95 LEU A O 1
ATOM 810 N N . GLU A 1 96 ? 5.421 2.582 -4.482 1.00 63.69 96 GLU A N 1
ATOM 811 C CA . GLU A 1 96 ? 5.862 2.409 -3.092 1.00 63.69 96 GLU A CA 1
ATOM 812 C C . GLU A 1 96 ? 5.556 1.004 -2.575 1.00 63.69 96 GLU A C 1
ATOM 814 O O . GLU A 1 96 ? 6.434 0.384 -1.980 1.00 63.69 96 GLU A O 1
ATOM 819 N N . ALA A 1 97 ? 4.407 0.425 -2.937 1.00 59.28 97 ALA A N 1
ATOM 820 C CA . ALA A 1 97 ? 4.105 -0.973 -2.630 1.00 59.28 97 ALA A CA 1
ATOM 821 C C . ALA A 1 97 ? 5.157 -1.935 -3.209 1.00 59.28 97 ALA A C 1
ATOM 823 O O . ALA A 1 97 ? 5.588 -2.868 -2.534 1.00 59.28 97 ALA A O 1
ATOM 824 N N . LEU A 1 98 ? 5.619 -1.703 -4.445 1.00 5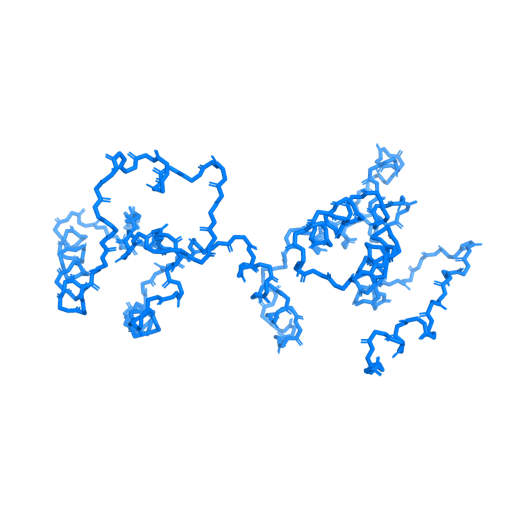6.09 98 LEU A N 1
ATOM 825 C CA . LEU A 1 98 ? 6.683 -2.503 -5.063 1.00 56.09 98 LEU A CA 1
ATOM 826 C C . LEU A 1 98 ? 8.045 -2.291 -4.392 1.00 56.09 98 LEU A C 1
ATOM 828 O O . LEU A 1 98 ? 8.787 -3.258 -4.208 1.00 56.09 98 LEU A O 1
ATOM 832 N N . LYS A 1 99 ? 8.386 -1.053 -4.017 1.00 60.72 99 LYS A N 1
ATOM 833 C CA . LYS A 1 99 ? 9.632 -0.749 -3.294 1.00 60.72 99 LYS A CA 1
ATOM 834 C C . LYS A 1 99 ? 9.634 -1.397 -1.919 1.00 60.72 99 LYS A C 1
ATOM 836 O O . LYS A 1 99 ? 10.600 -2.076 -1.581 1.00 60.72 99 LYS A O 1
ATOM 841 N N . ARG A 1 100 ? 8.551 -1.232 -1.159 1.00 60.50 100 ARG A N 1
ATOM 842 C CA . ARG A 1 100 ? 8.368 -1.836 0.156 1.00 60.50 100 ARG A CA 1
ATOM 843 C C . ARG A 1 100 ? 8.382 -3.350 0.069 1.00 60.50 100 ARG A C 1
ATOM 845 O O . ARG A 1 100 ? 9.137 -3.965 0.806 1.00 60.50 100 ARG A O 1
ATOM 852 N N . PHE A 1 101 ? 7.656 -3.938 -0.883 1.00 54.47 101 PHE A N 1
ATOM 853 C CA . PHE A 1 101 ? 7.743 -5.371 -1.153 1.00 54.47 101 PHE A CA 1
ATOM 854 C C . PHE A 1 101 ? 9.191 -5.793 -1.410 1.00 54.47 101 PHE A C 1
ATOM 856 O O . PHE A 1 101 ? 9.655 -6.748 -0.802 1.00 54.47 101 PHE A O 1
ATOM 863 N N . GLY A 1 102 ? 9.930 -5.064 -2.251 1.00 49.66 102 GLY A N 1
ATOM 864 C CA . GLY A 1 102 ? 11.346 -5.325 -2.501 1.00 49.66 102 GLY A CA 1
ATOM 865 C C . GLY A 1 102 ? 12.207 -5.238 -1.237 1.00 49.66 102 GLY A C 1
ATOM 866 O O . GLY A 1 102 ? 13.039 -6.110 -1.017 1.00 49.66 102 GLY A O 1
ATOM 867 N N . VAL A 1 103 ? 12.006 -4.229 -0.389 1.00 52.41 103 VAL A N 1
ATOM 868 C CA . VAL A 1 103 ? 12.751 -4.048 0.868 1.00 52.41 103 VAL A CA 1
ATOM 869 C C . VAL A 1 103 ? 12.396 -5.132 1.882 1.00 52.41 103 VAL A C 1
ATOM 871 O O . VAL A 1 103 ? 13.297 -5.803 2.376 1.00 52.41 103 VAL A O 1
ATOM 874 N N . ASP A 1 104 ? 11.112 -5.364 2.142 1.00 52.50 104 ASP A N 1
ATOM 875 C CA . ASP A 1 104 ? 10.630 -6.393 3.065 1.00 52.50 104 ASP A CA 1
ATOM 876 C C . ASP A 1 104 ? 11.084 -7.787 2.605 1.00 52.50 104 ASP A C 1
ATOM 878 O O . ASP A 1 104 ? 11.513 -8.598 3.423 1.00 52.50 104 ASP A O 1
ATOM 882 N N . PHE A 1 105 ? 11.086 -8.038 1.292 1.00 46.41 105 PHE A N 1
ATOM 883 C CA . PHE A 1 105 ? 11.617 -9.258 0.679 1.00 46.41 105 PHE A CA 1
ATOM 884 C C . PHE A 1 105 ? 13.137 -9.412 0.850 1.00 46.41 105 PHE A C 1
ATOM 886 O O . PHE A 1 105 ? 13.640 -10.533 0.929 1.00 46.41 105 PHE A O 1
ATOM 893 N N . LEU A 1 106 ? 13.890 -8.309 0.886 1.00 46.47 106 LEU A N 1
ATOM 894 C CA . LEU A 1 106 ? 15.352 -8.321 1.008 1.00 46.47 106 LEU A CA 1
ATOM 895 C C . LEU A 1 106 ? 15.850 -8.303 2.460 1.00 46.47 106 LEU A C 1
ATOM 897 O O . LEU A 1 106 ? 16.978 -8.735 2.701 1.00 46.47 106 LEU A O 1
ATOM 901 N N . VAL A 1 107 ? 15.050 -7.788 3.396 1.00 42.47 107 VAL A N 1
ATOM 902 C CA . VAL A 1 107 ? 15.477 -7.467 4.768 1.00 42.47 107 VAL A CA 1
ATOM 903 C C . VAL A 1 107 ? 14.868 -8.402 5.819 1.00 42.47 107 VAL A C 1
ATOM 905 O O . VAL A 1 107 ? 15.488 -8.581 6.867 1.00 42.47 107 VAL A O 1
ATOM 908 N N . ASN A 1 108 ? 13.708 -9.030 5.577 1.00 43.94 108 ASN A N 1
ATOM 909 C CA . ASN A 1 108 ? 13.084 -9.861 6.612 1.00 43.94 108 ASN A CA 1
ATOM 910 C C . ASN A 1 108 ? 13.719 -11.247 6.775 1.00 43.94 108 ASN A C 1
ATOM 912 O O . ASN A 1 108 ? 14.004 -11.962 5.813 1.00 43.94 108 ASN A O 1
ATOM 916 N N . ASP A 1 109 ? 13.865 -11.628 8.047 1.00 47.25 109 ASP A N 1
ATOM 917 C CA . ASP A 1 109 ? 14.197 -12.977 8.480 1.00 47.25 109 ASP A CA 1
ATOM 918 C C . ASP A 1 109 ? 13.055 -13.933 8.121 1.00 47.25 109 ASP A C 1
ATOM 920 O O . ASP A 1 109 ? 11.868 -13.668 8.336 1.00 47.25 109 ASP A O 1
ATOM 924 N N . SER A 1 110 ? 13.438 -15.076 7.569 1.00 46.69 110 SER A N 1
ATOM 925 C CA . SER A 1 110 ? 12.539 -16.083 7.019 1.00 46.69 110 SER A CA 1
ATOM 926 C C . SER A 1 110 ? 11.599 -16.756 8.027 1.00 46.69 110 SER A C 1
ATOM 928 O O . SER A 1 110 ? 10.750 -17.567 7.665 1.00 46.69 110 SER A O 1
ATOM 930 N N . SER A 1 111 ? 11.725 -16.430 9.308 1.00 44.56 111 SER A N 1
ATOM 931 C CA . SER A 1 111 ? 10.907 -16.984 10.383 1.00 44.56 111 SER A CA 1
ATOM 932 C C . SER A 1 111 ? 9.502 -16.377 10.493 1.00 44.56 111 SER A C 1
ATOM 934 O O . SER A 1 111 ? 8.663 -16.958 11.174 1.00 44.56 111 SER A O 1
ATOM 936 N N . ASN A 1 112 ? 9.216 -15.252 9.825 1.00 43.47 112 ASN A N 1
ATOM 937 C CA . ASN A 1 112 ? 7.892 -14.607 9.850 1.00 43.47 112 ASN A CA 1
ATOM 938 C C . ASN A 1 112 ? 6.956 -15.060 8.705 1.00 43.47 112 ASN A C 1
ATOM 940 O O . ASN A 1 112 ? 5.874 -14.503 8.531 1.00 43.47 112 ASN A O 1
ATOM 944 N N . PHE A 1 113 ? 7.334 -16.086 7.932 1.00 47.75 113 PHE A N 1
ATOM 945 C CA . PHE A 1 113 ? 6.582 -16.573 6.766 1.00 47.75 113 PHE A CA 1
ATOM 946 C C . PHE A 1 113 ? 5.379 -17.473 7.111 1.00 47.75 113 PHE A C 1
ATOM 948 O O . PHE A 1 113 ? 5.231 -18.561 6.554 1.00 47.75 113 PHE A O 1
ATOM 955 N N . ALA A 1 114 ? 4.478 -17.019 7.986 1.00 43.44 114 ALA A N 1
ATOM 956 C CA . ALA A 1 114 ? 3.102 -17.528 7.950 1.00 43.44 114 ALA A CA 1
ATOM 957 C C . ALA A 1 114 ? 2.368 -17.045 6.677 1.00 43.44 114 ALA A C 1
ATOM 959 O O . ALA A 1 114 ? 1.493 -17.742 6.171 1.00 43.44 114 ALA A O 1
ATOM 960 N N . ASP A 1 115 ? 2.812 -15.917 6.109 1.00 47.28 115 ASP A N 1
ATOM 961 C CA . ASP A 1 115 ? 2.233 -15.266 4.933 1.00 47.28 115 ASP A CA 1
ATOM 962 C C . ASP A 1 115 ? 3.251 -15.200 3.786 1.00 47.28 115 ASP A C 1
ATOM 964 O O . ASP A 1 115 ? 3.770 -14.140 3.431 1.00 47.28 115 ASP A O 1
ATOM 968 N N . ALA A 1 116 ? 3.588 -16.350 3.198 1.00 46.09 116 ALA A N 1
ATOM 969 C CA . ALA A 1 116 ? 4.343 -16.341 1.950 1.00 46.09 116 ALA A CA 1
ATOM 970 C C . ALA A 1 116 ? 3.537 -15.558 0.886 1.00 46.09 116 ALA A C 1
ATOM 972 O O . ALA A 1 116 ? 2.356 -15.862 0.682 1.00 46.09 116 ALA A O 1
ATOM 973 N N . PRO A 1 117 ? 4.130 -14.566 0.189 1.00 50.94 117 PRO A N 1
ATOM 974 C CA . PRO A 1 117 ? 3.447 -13.832 -0.866 1.00 50.94 117 PRO A CA 1
ATOM 975 C C . PRO A 1 117 ? 2.805 -14.812 -1.861 1.00 50.94 117 PRO A C 1
ATOM 977 O O . PRO A 1 117 ? 3.450 -15.801 -2.220 1.00 50.94 117 PRO A O 1
ATOM 980 N N . PRO A 1 118 ? 1.583 -14.561 -2.368 1.00 50.31 118 PRO A N 1
ATOM 981 C CA . PRO A 1 118 ? 0.895 -15.486 -3.273 1.00 50.31 118 PRO A CA 1
ATOM 982 C C . PRO A 1 118 ? 1.737 -15.912 -4.481 1.00 50.31 118 PRO A C 1
ATOM 984 O O . PRO A 1 118 ? 1.632 -17.044 -4.945 1.00 50.31 118 PRO A O 1
ATOM 987 N N . VAL A 1 119 ? 2.622 -15.028 -4.955 1.00 54.72 119 VAL A N 1
ATOM 988 C CA . VAL A 1 119 ? 3.579 -15.336 -6.024 1.00 54.72 119 VAL A CA 1
ATOM 989 C C . VAL A 1 119 ? 4.633 -16.358 -5.587 1.00 54.72 119 VAL A C 1
ATOM 991 O O . VAL A 1 119 ? 4.957 -17.255 -6.353 1.00 54.72 119 VAL A O 1
ATOM 994 N N . GLN A 1 120 ? 5.129 -16.283 -4.352 1.00 53.16 120 GLN A N 1
ATOM 995 C CA . GLN A 1 120 ? 6.092 -17.235 -3.804 1.00 53.16 120 GLN A CA 1
ATOM 996 C C . GLN A 1 120 ? 5.447 -18.601 -3.562 1.00 53.16 120 GLN A C 1
ATOM 998 O O . GLN A 1 120 ? 6.061 -19.613 -3.895 1.00 53.16 120 GLN A O 1
ATOM 1003 N N . ILE A 1 121 ? 4.206 -18.639 -3.060 1.00 52.66 121 ILE A N 1
ATOM 1004 C CA . ILE A 1 121 ? 3.428 -19.883 -2.936 1.00 52.66 121 ILE A CA 1
ATOM 1005 C C . ILE A 1 121 ? 3.251 -20.503 -4.318 1.00 52.66 121 ILE A C 1
ATOM 1007 O O . ILE A 1 121 ? 3.685 -21.627 -4.527 1.00 52.66 121 ILE A O 1
ATOM 1011 N N . LEU A 1 122 ? 2.719 -19.743 -5.281 1.00 54.44 122 LEU A N 1
ATOM 1012 C CA . LEU A 1 122 ? 2.502 -20.211 -6.650 1.00 54.44 122 LEU A CA 1
ATOM 1013 C C . LEU A 1 122 ? 3.785 -20.780 -7.272 1.00 54.44 122 LEU A C 1
ATOM 1015 O O . LEU A 1 122 ? 3.768 -21.875 -7.833 1.00 54.44 122 LEU A O 1
ATOM 1019 N N . LEU A 1 123 ? 4.904 -20.061 -7.149 1.00 55.88 123 LEU A N 1
ATOM 1020 C CA . LEU A 1 123 ? 6.197 -20.495 -7.677 1.00 55.88 123 LEU A CA 1
ATOM 1021 C C . LEU A 1 123 ? 6.732 -21.741 -6.969 1.00 55.88 123 LEU A C 1
ATOM 1023 O O . LEU A 1 123 ? 7.272 -22.622 -7.631 1.00 55.88 123 LEU A O 1
ATOM 1027 N N . THR A 1 124 ? 6.539 -21.848 -5.655 1.00 53.19 124 THR A N 1
ATOM 1028 C CA . THR A 1 124 ? 6.924 -23.030 -4.870 1.00 53.19 124 THR A CA 1
ATOM 1029 C C . THR A 1 124 ? 6.079 -24.241 -5.256 1.00 53.19 124 THR A C 1
ATOM 1031 O O . THR A 1 124 ? 6.625 -25.317 -5.478 1.00 53.19 124 THR A O 1
ATOM 1034 N N . THR A 1 125 ? 4.767 -24.073 -5.440 1.00 54.06 125 THR A N 1
ATOM 1035 C CA . THR A 1 125 ? 3.868 -25.154 -5.861 1.00 54.06 125 THR A CA 1
ATOM 1036 C C . THR A 1 125 ? 4.199 -25.648 -7.276 1.00 54.06 125 THR A C 1
ATOM 1038 O O . THR A 1 125 ? 4.167 -26.854 -7.530 1.00 54.06 125 THR A O 1
ATOM 1041 N N . PHE A 1 126 ? 4.579 -24.745 -8.193 1.00 53.66 126 PHE A N 1
ATOM 1042 C CA . PHE A 1 126 ? 5.107 -25.127 -9.510 1.00 53.66 126 PHE A CA 1
ATOM 1043 C C . PHE A 1 126 ? 6.458 -25.850 -9.412 1.00 53.66 126 PHE A C 1
ATOM 1045 O O . PHE A 1 126 ? 6.660 -26.840 -10.113 1.00 53.66 126 PHE A O 1
ATOM 1052 N N . ALA A 1 127 ? 7.369 -25.376 -8.558 1.00 55.06 127 ALA A N 1
ATOM 1053 C CA . ALA A 1 127 ? 8.698 -25.963 -8.382 1.00 55.06 127 ALA A CA 1
ATOM 1054 C C . ALA A 1 127 ? 8.663 -27.355 -7.724 1.00 55.06 127 ALA A C 1
ATOM 1056 O O . ALA A 1 127 ? 9.457 -28.218 -8.087 1.00 55.06 127 ALA A O 1
ATOM 1057 N N . ASN A 1 128 ? 7.729 -27.593 -6.800 1.00 53.28 128 ASN A N 1
ATOM 1058 C CA . ASN A 1 128 ? 7.580 -28.865 -6.088 1.00 53.28 128 ASN A CA 1
ATOM 1059 C C . ASN A 1 128 ? 6.741 -29.912 -6.847 1.00 53.28 128 ASN A C 1
ATOM 1061 O O . ASN A 1 128 ? 6.528 -31.004 -6.325 1.00 53.28 128 ASN A O 1
ATOM 1065 N N . HIS A 1 129 ? 6.247 -29.600 -8.053 1.00 54.47 129 HIS A N 1
ATOM 1066 C CA . HIS A 1 129 ? 5.313 -30.449 -8.813 1.00 54.47 129 HIS A CA 1
ATOM 1067 C C . HIS A 1 129 ? 4.019 -30.795 -8.049 1.00 54.47 129 HIS A C 1
ATOM 1069 O O . HIS A 1 129 ? 3.393 -31.826 -8.285 1.00 54.47 129 HIS A O 1
ATOM 1075 N N . GLU A 1 130 ? 3.598 -29.925 -7.131 1.00 53.81 130 GLU A N 1
ATOM 1076 C CA . GLU A 1 130 ? 2.381 -30.102 -6.324 1.00 53.81 130 GLU A CA 1
ATOM 1077 C C . GLU A 1 130 ? 1.101 -29.758 -7.112 1.00 53.81 130 GLU A C 1
ATOM 1079 O O . GLU A 1 130 ? -0.013 -30.063 -6.686 1.00 53.81 130 GLU A O 1
ATOM 1084 N N . ILE A 1 131 ? 1.260 -29.148 -8.289 1.00 53.94 131 ILE A N 1
ATOM 1085 C CA . ILE A 1 131 ? 0.225 -28.968 -9.309 1.00 53.94 131 ILE A CA 1
ATOM 1086 C C . ILE A 1 131 ? 0.582 -29.848 -10.507 1.00 53.94 131 ILE A C 1
ATOM 1088 O O . ILE A 1 131 ? 1.753 -30.017 -10.832 1.00 53.94 131 ILE A O 1
ATOM 1092 N N . ASP A 1 132 ? -0.437 -30.368 -11.190 1.00 58.31 132 ASP A N 1
ATOM 1093 C CA . ASP A 1 132 ? -0.317 -31.070 -12.472 1.00 58.31 132 ASP A CA 1
ATOM 1094 C C . ASP A 1 132 ? 0.275 -30.134 -13.547 1.00 58.31 132 ASP A C 1
ATOM 1096 O O . ASP A 1 132 ? -0.441 -29.402 -14.237 1.00 58.31 132 ASP A O 1
ATOM 1100 N N . VAL A 1 133 ? 1.610 -30.091 -13.612 1.00 51.62 133 VAL A N 1
ATOM 1101 C CA . VAL A 1 133 ? 2.392 -29.118 -14.394 1.00 51.62 133 VAL A CA 1
ATOM 1102 C C . VAL A 1 133 ? 2.146 -29.271 -15.898 1.00 51.62 133 VAL A C 1
ATOM 1104 O O . VAL A 1 133 ? 2.223 -28.287 -16.635 1.00 51.62 133 VAL A O 1
ATOM 1107 N N . ASP A 1 134 ? 1.764 -30.470 -16.339 1.00 56.41 134 ASP A N 1
ATOM 1108 C CA . ASP A 1 134 ? 1.462 -30.794 -17.737 1.00 56.41 134 ASP A CA 1
ATOM 1109 C C . ASP A 1 134 ? 0.191 -30.084 -18.236 1.00 56.41 134 ASP A C 1
ATOM 1111 O O . ASP A 1 134 ? 0.050 -29.797 -19.424 1.00 56.41 134 ASP A O 1
ATOM 1115 N N . LYS A 1 135 ? -0.733 -29.717 -17.335 1.00 54.91 135 LYS A N 1
ATOM 1116 C CA . LYS A 1 135 ? -1.932 -28.925 -17.679 1.00 54.91 135 LYS A CA 1
ATOM 1117 C C . LYS A 1 135 ? -1.675 -27.423 -17.785 1.00 54.91 135 LYS A C 1
ATOM 1119 O O . LYS A 1 135 ? -2.525 -26.694 -18.299 1.00 54.91 135 LYS A O 1
ATOM 1124 N N . TYR A 1 136 ? -0.542 -26.950 -17.273 1.00 52.22 136 TYR A N 1
ATOM 1125 C CA . TYR A 1 136 ? -0.238 -25.524 -17.139 1.00 52.22 136 TYR A CA 1
ATOM 1126 C C . TYR A 1 136 ? 1.134 -25.160 -17.698 1.00 52.22 136 TYR A C 1
ATOM 1128 O O . TYR A 1 136 ? 1.653 -24.096 -17.371 1.00 52.22 136 TYR A O 1
ATOM 1136 N N . THR A 1 137 ? 1.718 -26.002 -18.550 1.00 56.50 137 THR A N 1
ATOM 1137 C CA . THR A 1 137 ? 3.066 -25.808 -19.100 1.00 56.50 137 THR A CA 1
ATOM 1138 C C . THR A 1 137 ? 3.217 -24.439 -19.771 1.00 56.50 137 THR A C 1
ATOM 1140 O O . THR A 1 137 ? 4.155 -23.711 -19.461 1.00 56.50 137 THR A O 1
ATOM 1143 N N . ASP A 1 138 ? 2.222 -24.015 -20.557 1.00 56.06 138 ASP A N 1
ATOM 1144 C CA . ASP A 1 138 ? 2.198 -22.706 -21.237 1.00 56.06 138 ASP A CA 1
ATOM 1145 C C . ASP A 1 138 ? 1.997 -21.507 -20.294 1.00 56.06 138 ASP A C 1
ATOM 1147 O O . ASP A 1 138 ? 2.150 -20.351 -20.691 1.00 56.06 138 ASP A O 1
ATOM 1151 N N . LYS A 1 139 ? 1.609 -21.772 -19.044 1.00 54.12 139 LYS A N 1
ATOM 1152 C CA . LYS A 1 139 ? 1.371 -20.774 -17.994 1.00 54.12 139 LYS A CA 1
ATOM 1153 C C . LYS A 1 139 ? 2.389 -20.875 -16.861 1.00 54.12 139 LYS A C 1
ATOM 1155 O O . LYS A 1 139 ? 2.262 -20.137 -15.888 1.00 54.12 139 LYS A O 1
ATOM 1160 N N . ASN A 1 140 ? 3.363 -21.780 -16.961 1.00 58.97 140 ASN A N 1
ATOM 1161 C CA . ASN A 1 140 ? 4.362 -21.985 -15.931 1.00 58.97 140 ASN A CA 1
ATOM 1162 C C . ASN A 1 140 ? 5.397 -20.854 -16.019 1.00 58.97 140 ASN A C 1
ATOM 1164 O O . ASN A 1 140 ? 6.188 -20.820 -16.965 1.00 58.97 140 ASN A O 1
ATOM 1168 N N . PRO A 1 141 ? 5.438 -19.931 -15.048 1.00 56.59 141 PRO A N 1
ATOM 1169 C CA . PRO A 1 141 ? 6.323 -18.774 -15.121 1.00 56.59 141 PRO A CA 1
ATOM 1170 C C . PRO A 1 141 ? 7.811 -19.160 -14.982 1.00 56.59 141 PRO A C 1
ATOM 1172 O O . PRO A 1 141 ? 8.680 -18.356 -15.294 1.00 56.59 141 PRO A O 1
ATOM 1175 N N . ILE A 1 142 ? 8.115 -20.392 -14.553 1.00 59.31 142 ILE A N 1
ATOM 1176 C CA . ILE A 1 142 ? 9.475 -20.942 -14.425 1.00 59.31 142 ILE A CA 1
ATOM 1177 C C . ILE A 1 142 ? 9.967 -21.546 -15.751 1.00 59.31 142 ILE A C 1
ATOM 1179 O O . ILE A 1 142 ? 11.152 -21.463 -16.056 1.00 59.31 142 ILE A O 1
ATOM 1183 N N . LEU A 1 143 ? 9.072 -22.162 -16.531 1.00 55.69 143 LEU A N 1
ATOM 1184 C CA . LEU A 1 143 ? 9.409 -22.856 -17.787 1.00 55.69 143 LEU A CA 1
ATOM 1185 C C . LEU A 1 143 ? 9.176 -22.003 -19.040 1.00 55.69 143 LEU A C 1
ATOM 1187 O O . LEU A 1 143 ? 9.558 -22.397 -20.139 1.00 55.69 143 LEU A O 1
ATOM 1191 N N . THR A 1 144 ? 8.524 -20.853 -18.891 1.00 62.56 144 THR A N 1
ATOM 1192 C CA . THR A 1 144 ? 8.208 -19.942 -19.992 1.00 62.56 144 THR A CA 1
ATOM 1193 C C . THR A 1 144 ? 9.075 -18.691 -19.941 1.00 62.56 144 THR A C 1
ATOM 1195 O O . THR A 1 144 ? 9.690 -18.369 -18.928 1.00 62.56 144 THR A O 1
ATOM 1198 N N . ASP A 1 145 ? 9.069 -17.935 -21.039 1.00 66.94 145 ASP A N 1
ATOM 1199 C CA . ASP A 1 145 ? 9.765 -16.652 -21.189 1.00 66.94 145 ASP A CA 1
ATOM 1200 C C . ASP A 1 145 ? 9.080 -15.499 -20.414 1.00 66.94 145 ASP A C 1
ATOM 1202 O O . ASP A 1 145 ? 8.888 -14.388 -20.914 1.00 66.94 145 ASP A O 1
ATOM 1206 N N . PHE A 1 146 ? 8.604 -15.793 -19.201 1.00 72.12 146 PHE A N 1
ATOM 1207 C CA . PHE A 1 146 ? 7.786 -14.904 -18.380 1.00 72.12 146 PHE A CA 1
ATOM 1208 C C . PHE A 1 146 ? 8.528 -13.611 -18.033 1.00 72.12 146 PHE A C 1
ATOM 1210 O O . PHE A 1 146 ? 7.964 -12.526 -18.178 1.00 72.12 146 PHE A O 1
ATOM 1217 N N . GLY A 1 147 ? 9.803 -13.714 -17.647 1.00 70.75 147 GLY A N 1
ATOM 1218 C CA . GLY A 1 147 ? 10.647 -12.559 -17.344 1.00 70.75 147 GLY A CA 1
ATOM 1219 C C . GLY A 1 147 ? 10.742 -11.586 -18.517 1.00 70.75 147 GLY A C 1
ATOM 1220 O O . GLY A 1 147 ? 10.423 -10.406 -18.372 1.00 70.75 147 GLY A O 1
ATOM 1221 N N . ARG A 1 148 ? 11.083 -12.072 -19.716 1.00 75.81 148 ARG A N 1
ATOM 1222 C CA . ARG A 1 148 ? 11.212 -11.197 -20.895 1.00 75.81 148 ARG A CA 1
ATOM 1223 C C . ARG A 1 148 ? 9.880 -10.665 -21.389 1.00 75.81 148 ARG A C 1
ATOM 1225 O O . ARG A 1 148 ? 9.825 -9.521 -21.828 1.00 75.81 148 ARG A O 1
ATOM 1232 N N . LYS A 1 149 ? 8.818 -11.474 -21.362 1.00 74.25 149 LYS A N 1
ATOM 1233 C CA . LYS A 1 149 ? 7.521 -11.088 -21.938 1.00 74.25 149 LYS A CA 1
ATOM 1234 C C . LYS A 1 149 ? 6.704 -10.219 -20.997 1.00 74.25 149 LYS A C 1
ATOM 1236 O O . LYS A 1 149 ? 6.249 -9.157 -21.393 1.00 74.25 149 LYS A O 1
ATOM 1241 N N . PHE A 1 150 ? 6.508 -10.667 -19.762 1.00 75.00 150 PHE A N 1
ATOM 1242 C CA . PHE A 1 150 ? 5.634 -9.976 -18.821 1.00 75.00 150 PHE A CA 1
ATOM 1243 C C . PHE A 1 150 ? 6.365 -8.833 -18.116 1.00 75.00 150 PHE A C 1
ATOM 1245 O O . PHE A 1 150 ? 5.896 -7.695 -18.125 1.00 75.00 150 PHE A O 1
ATOM 1252 N N . LEU A 1 151 ? 7.537 -9.112 -17.536 1.00 77.31 151 LEU A N 1
ATOM 1253 C CA . LEU A 1 151 ? 8.302 -8.086 -16.820 1.00 77.31 151 LEU A CA 1
ATOM 1254 C C . LEU A 1 151 ? 9.031 -7.154 -17.793 1.00 77.31 151 LEU A C 1
ATOM 1256 O O . LEU A 1 151 ? 9.188 -5.975 -17.489 1.00 77.31 151 LEU A O 1
ATOM 1260 N N . GLY A 1 152 ? 9.393 -7.626 -18.989 1.00 81.00 152 GLY A N 1
ATOM 1261 C CA . GLY A 1 152 ? 9.972 -6.770 -20.024 1.00 81.00 152 GLY A CA 1
ATOM 1262 C C . GLY A 1 152 ? 9.076 -5.594 -20.416 1.00 81.00 152 GLY A C 1
ATOM 1263 O O . GLY A 1 152 ? 9.550 -4.463 -20.454 1.00 81.00 152 GLY A O 1
ATOM 1264 N N . ASP A 1 153 ? 7.773 -5.815 -20.606 1.00 81.00 153 ASP A N 1
ATOM 1265 C CA . ASP A 1 153 ? 6.822 -4.732 -20.905 1.00 81.00 153 ASP A CA 1
ATOM 1266 C C . ASP A 1 153 ? 6.688 -3.730 -19.743 1.00 81.00 153 ASP A C 1
ATOM 1268 O O . ASP A 1 153 ? 6.437 -2.540 -19.957 1.00 81.00 153 ASP A O 1
ATOM 1272 N N . PHE A 1 154 ? 6.858 -4.193 -18.500 1.00 79.62 154 PHE A N 1
ATOM 1273 C CA . PHE A 1 154 ? 6.898 -3.328 -17.321 1.00 79.62 154 PHE A CA 1
ATOM 1274 C C . PHE A 1 154 ? 8.160 -2.453 -17.309 1.00 79.62 154 PHE A C 1
ATOM 1276 O O . PHE A 1 154 ? 8.054 -1.232 -17.165 1.00 79.62 154 PHE A O 1
ATOM 1283 N N . PHE A 1 155 ? 9.338 -3.047 -17.525 1.00 77.38 155 PHE A N 1
ATOM 1284 C CA . PHE A 1 155 ? 10.595 -2.300 -17.614 1.00 77.38 155 PHE A CA 1
ATOM 1285 C C . PHE A 1 155 ? 10.589 -1.319 -18.788 1.00 77.38 155 PHE A C 1
ATOM 1287 O O . PHE A 1 155 ? 11.032 -0.187 -18.623 1.00 77.38 155 PHE A O 1
ATOM 1294 N N . GLN A 1 156 ? 10.007 -1.695 -19.930 1.00 85.81 156 GLN A N 1
ATOM 1295 C CA . GLN A 1 156 ? 9.899 -0.832 -21.107 1.00 85.81 156 GLN A CA 1
ATOM 1296 C C . GLN A 1 156 ? 9.121 0.446 -20.778 1.00 85.81 156 GLN A C 1
ATOM 1298 O O . GLN A 1 156 ? 9.590 1.549 -21.050 1.00 85.81 156 GLN A O 1
ATOM 1303 N N . LYS A 1 157 ? 7.974 0.309 -20.101 1.00 80.19 157 LYS A N 1
ATOM 1304 C CA . LYS A 1 157 ? 7.172 1.457 -19.651 1.00 80.19 157 LYS A CA 1
ATOM 1305 C C . LYS A 1 157 ? 7.921 2.348 -18.666 1.00 80.19 157 LYS A C 1
ATOM 1307 O O . LYS A 1 157 ? 7.744 3.561 -18.703 1.00 80.19 157 LYS A O 1
ATOM 1312 N N . GLY A 1 158 ? 8.720 1.765 -17.772 1.00 72.12 158 GLY A N 1
ATOM 1313 C CA . GLY A 1 158 ? 9.511 2.545 -16.824 1.00 72.12 158 GLY A CA 1
ATOM 1314 C C . GLY A 1 158 ? 10.688 3.272 -17.480 1.00 72.12 158 GLY A C 1
ATOM 1315 O O . GLY A 1 158 ? 10.958 4.410 -17.109 1.00 72.12 158 GLY A O 1
ATOM 1316 N N . ILE A 1 159 ? 11.324 2.684 -18.500 1.00 76.00 159 ILE A N 1
ATOM 1317 C CA . ILE A 1 159 ? 12.344 3.361 -19.322 1.00 76.00 159 ILE A CA 1
ATOM 1318 C C . ILE A 1 159 ? 11.719 4.540 -20.077 1.00 76.00 159 ILE A C 1
ATOM 1320 O O . ILE A 1 159 ? 12.209 5.661 -19.985 1.00 76.00 159 ILE A O 1
ATOM 1324 N N . GLU A 1 160 ? 10.580 4.331 -20.744 1.00 83.31 160 GLU A N 1
ATOM 1325 C CA . GLU A 1 160 ? 9.859 5.388 -21.477 1.00 83.31 160 GLU A CA 1
ATOM 1326 C C . GLU A 1 160 ? 9.430 6.565 -20.587 1.00 83.31 160 GLU A C 1
ATOM 1328 O O . GLU A 1 160 ? 9.276 7.689 -21.064 1.00 83.31 160 GLU A O 1
ATOM 1333 N N . GLN A 1 161 ? 9.241 6.314 -19.290 1.00 81.69 161 GLN A N 1
ATOM 1334 C CA . GLN A 1 161 ? 8.884 7.321 -18.289 1.00 81.69 161 GLN A CA 1
ATOM 1335 C C . GLN A 1 161 ? 10.103 7.923 -17.572 1.00 81.69 161 GLN A C 1
ATOM 1337 O O . GLN A 1 161 ? 9.930 8.753 -16.682 1.00 81.69 161 GLN A O 1
ATOM 1342 N N . GLY A 1 162 ? 11.326 7.513 -17.926 1.00 72.88 162 GLY A N 1
ATOM 1343 C CA . GLY A 1 162 ? 12.561 7.956 -17.271 1.00 72.88 162 GLY A CA 1
ATOM 1344 C C . GLY A 1 162 ? 12.721 7.456 -15.829 1.00 72.88 162 GLY A C 1
ATOM 1345 O O . GLY A 1 162 ? 13.521 8.006 -15.075 1.00 72.88 162 GLY A O 1
ATOM 1346 N N . LEU A 1 163 ? 11.952 6.439 -15.430 1.00 57.72 163 LEU A N 1
ATOM 1347 C CA . LEU A 1 163 ? 11.999 5.825 -14.098 1.00 57.72 163 LEU A CA 1
ATOM 1348 C C . LEU A 1 163 ? 13.113 4.774 -13.984 1.00 57.72 163 LEU A C 1
ATOM 1350 O O . LEU A 1 163 ? 13.629 4.545 -12.891 1.00 57.72 163 LEU A O 1
ATOM 1354 N N . PHE A 1 164 ? 13.483 4.135 -15.097 1.00 71.00 164 PHE A N 1
ATOM 1355 C CA . PHE A 1 164 ? 14.560 3.145 -15.169 1.00 71.00 164 PHE A CA 1
ATOM 1356 C C . PHE A 1 164 ? 15.650 3.587 -16.148 1.00 71.00 164 PHE A C 1
ATOM 1358 O O . PHE A 1 164 ? 15.397 4.369 -17.060 1.00 71.00 164 PHE A O 1
ATOM 1365 N N . LYS A 1 165 ? 16.872 3.075 -15.950 1.00 76.75 165 LYS A N 1
ATOM 1366 C CA . LYS A 1 165 ? 18.018 3.314 -16.843 1.00 76.75 165 LYS A CA 1
ATOM 1367 C C . LYS A 1 165 ? 17.698 2.820 -18.258 1.00 76.75 165 LYS A C 1
ATOM 1369 O O . LYS A 1 165 ? 17.119 1.747 -18.403 1.00 76.75 165 LYS A O 1
ATOM 1374 N N . ASP A 1 166 ? 18.134 3.561 -19.274 1.00 78.69 166 ASP A N 1
ATOM 1375 C CA . ASP A 1 166 ? 18.028 3.135 -20.672 1.00 78.69 166 ASP A CA 1
ATOM 1376 C C . ASP A 1 166 ? 18.733 1.789 -20.907 1.00 78.69 166 ASP A C 1
ATOM 1378 O O . ASP A 1 166 ? 19.874 1.583 -20.482 1.00 78.69 166 ASP A O 1
ATOM 1382 N N . GLY A 1 167 ? 18.065 0.883 -21.626 1.00 81.25 167 GLY A N 1
ATOM 1383 C CA . GLY A 1 167 ? 18.606 -0.426 -21.982 1.00 81.25 167 GLY A CA 1
ATOM 1384 C C . GLY A 1 167 ? 17.565 -1.390 -22.546 1.00 81.25 167 GLY A C 1
ATOM 1385 O O . GLY A 1 167 ? 16.462 -0.995 -22.918 1.00 81.25 167 GLY A O 1
ATOM 1386 N N . ASP A 1 168 ? 17.926 -2.672 -22.633 1.00 83.88 168 ASP A N 1
ATOM 1387 C CA . ASP A 1 168 ? 17.022 -3.721 -23.112 1.00 83.88 168 ASP A CA 1
ATOM 1388 C C . ASP A 1 168 ? 16.042 -4.123 -22.002 1.00 83.88 168 ASP A C 1
ATOM 1390 O O . ASP A 1 168 ? 16.365 -4.899 -21.099 1.00 83.88 168 ASP A O 1
ATOM 1394 N N . ALA A 1 169 ? 14.822 -3.599 -22.098 1.00 81.38 169 ALA A N 1
ATOM 1395 C CA . ALA A 1 169 ? 13.749 -3.856 -21.152 1.00 81.38 169 ALA A CA 1
ATOM 1396 C C . ALA A 1 169 ? 13.428 -5.347 -20.981 1.00 81.38 169 ALA A C 1
ATOM 1398 O O . ALA A 1 169 ? 13.188 -5.800 -19.861 1.00 81.38 169 ALA A O 1
ATOM 1399 N N . ARG A 1 170 ? 13.458 -6.132 -22.067 1.00 80.94 170 ARG A N 1
ATOM 1400 C CA . ARG A 1 170 ? 13.200 -7.578 -22.001 1.00 80.94 170 ARG A CA 1
ATOM 1401 C C . ARG A 1 170 ? 14.304 -8.273 -21.224 1.00 80.94 170 ARG A C 1
ATOM 1403 O O . ARG A 1 170 ? 14.011 -9.114 -20.379 1.00 80.94 170 ARG A O 1
ATOM 1410 N N . LYS A 1 171 ? 15.558 -7.878 -21.460 1.00 70.50 171 LYS A N 1
ATOM 1411 C CA . LYS A 1 171 ? 16.711 -8.379 -20.703 1.00 70.50 171 LYS A CA 1
ATOM 1412 C C . LYS A 1 171 ? 16.634 -7.981 -19.226 1.00 70.50 171 LYS A C 1
ATOM 1414 O O . LYS A 1 171 ? 16.922 -8.812 -18.373 1.00 70.50 171 LYS A O 1
ATOM 1419 N N . TYR A 1 172 ? 16.186 -6.769 -18.896 1.00 74.50 172 TYR A N 1
ATOM 1420 C CA . TYR A 1 172 ? 15.955 -6.364 -17.501 1.00 74.50 172 TYR A CA 1
ATOM 1421 C C . TYR A 1 172 ? 14.854 -7.178 -16.825 1.00 74.50 172 TYR A C 1
ATOM 1423 O O . TYR A 1 172 ? 15.040 -7.631 -15.695 1.00 74.50 172 TYR A O 1
ATOM 1431 N N . GLY A 1 173 ? 13.755 -7.434 -17.536 1.00 76.31 173 GLY A N 1
ATOM 1432 C CA . GLY A 1 173 ? 12.701 -8.332 -17.075 1.00 76.31 173 GLY A CA 1
ATOM 1433 C C . GLY A 1 173 ? 13.224 -9.736 -16.782 1.00 76.31 173 GLY A C 1
ATOM 1434 O O . GLY A 1 173 ? 12.899 -10.306 -15.743 1.00 76.31 173 GLY A O 1
ATOM 1435 N N . ASP A 1 174 ? 14.089 -10.264 -17.647 1.00 72.75 174 ASP A N 1
ATOM 1436 C CA . ASP A 1 174 ? 14.699 -11.585 -17.474 1.00 72.75 174 ASP A CA 1
ATOM 1437 C C . ASP A 1 174 ? 15.695 -11.650 -16.318 1.00 72.75 174 ASP A C 1
ATOM 1439 O O . ASP A 1 174 ? 15.689 -12.605 -15.546 1.00 72.75 174 ASP A O 1
ATOM 1443 N N . ILE A 1 175 ? 16.532 -10.620 -16.161 1.00 65.12 175 ILE A N 1
ATOM 1444 C CA . ILE A 1 175 ? 17.489 -10.513 -15.052 1.00 65.12 175 ILE A CA 1
ATOM 1445 C C . ILE A 1 175 ? 16.735 -10.435 -13.724 1.00 65.12 175 ILE A C 1
ATOM 1447 O O . ILE A 1 175 ? 17.067 -11.152 -12.781 1.00 65.12 175 ILE A O 1
ATOM 1451 N N . TYR A 1 176 ? 15.694 -9.603 -13.652 1.00 71.62 176 TYR A N 1
ATOM 1452 C CA . TYR A 1 176 ? 14.869 -9.473 -12.455 1.00 71.62 176 TYR A CA 1
ATOM 1453 C C . TYR A 1 176 ? 14.126 -10.779 -12.145 1.00 71.62 176 TYR A C 1
ATOM 1455 O O . TYR A 1 176 ? 14.111 -11.229 -11.000 1.00 71.62 176 TYR A O 1
ATOM 1463 N N . TRP A 1 177 ? 13.591 -11.449 -13.169 1.00 73.50 177 TRP A N 1
ATOM 1464 C CA . TRP A 1 177 ? 12.959 -12.756 -13.016 1.00 73.50 177 TRP A CA 1
ATOM 1465 C C . TRP A 1 177 ? 13.936 -13.836 -12.547 1.00 73.50 177 TRP A C 1
ATOM 1467 O O . TRP A 1 177 ? 13.653 -14.570 -11.604 1.00 73.50 177 TRP A O 1
ATOM 1477 N N . SER A 1 178 ? 15.122 -13.885 -13.145 1.00 66.12 178 SER A N 1
ATOM 1478 C CA . SER A 1 178 ? 16.192 -14.812 -12.775 1.00 66.12 178 SER A CA 1
ATOM 1479 C C . SER A 1 178 ? 16.710 -14.556 -11.364 1.00 66.12 178 SER A C 1
ATOM 1481 O O . SER A 1 178 ? 17.052 -15.502 -10.664 1.00 66.12 178 SER A O 1
ATOM 1483 N N . PHE A 1 179 ? 16.726 -13.304 -10.902 1.00 65.25 179 PHE A N 1
ATOM 1484 C CA . PHE A 1 179 ? 17.028 -12.965 -9.512 1.00 65.25 179 PHE A CA 1
ATOM 1485 C C . PHE A 1 179 ? 15.951 -13.492 -8.550 1.00 65.25 179 PHE A 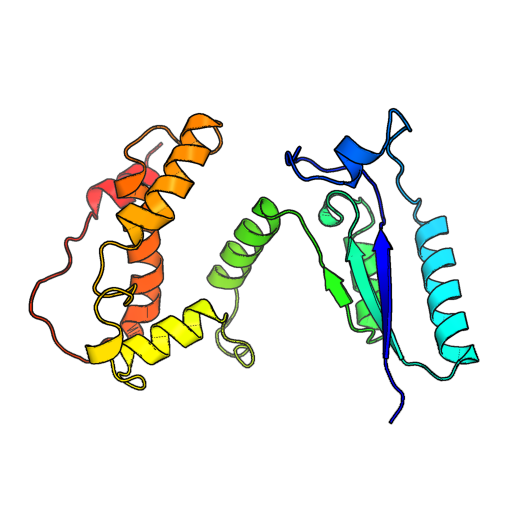C 1
ATOM 1487 O O . PHE A 1 179 ? 16.286 -14.128 -7.546 1.00 65.25 179 PHE A O 1
ATOM 1494 N N . LEU A 1 180 ? 14.668 -13.293 -8.878 1.00 64.94 180 LEU A N 1
ATOM 1495 C CA . LEU A 1 180 ? 13.542 -13.826 -8.100 1.00 64.94 180 LEU A CA 1
ATOM 1496 C C . LEU A 1 180 ? 13.584 -15.361 -8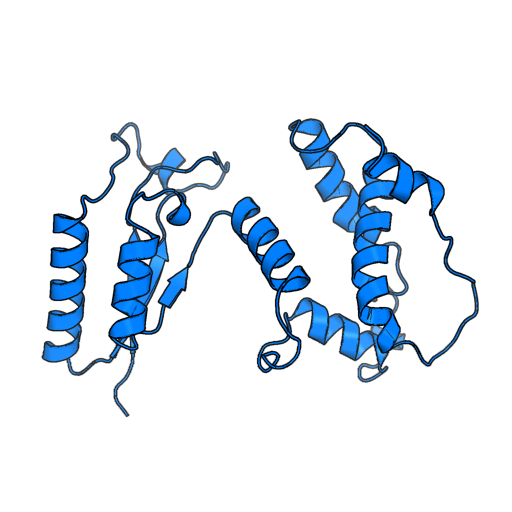.031 1.00 64.94 180 LEU A C 1
ATOM 1498 O O . LEU A 1 180 ? 13.457 -15.936 -6.950 1.00 64.94 180 LEU A O 1
ATOM 1502 N N . LEU A 1 181 ? 13.851 -16.026 -9.159 1.00 64.19 181 LEU A N 1
ATOM 1503 C CA . LEU A 1 181 ? 14.037 -17.477 -9.219 1.00 64.19 181 LEU A CA 1
ATOM 1504 C C . LEU A 1 181 ? 15.319 -17.932 -8.510 1.00 64.19 181 LEU A C 1
ATOM 1506 O O . LEU A 1 181 ? 15.321 -18.972 -7.862 1.00 64.19 181 LEU A O 1
ATOM 1510 N N . GLY A 1 182 ? 16.398 -17.153 -8.577 1.00 56.00 182 GLY A N 1
ATOM 1511 C CA . GLY A 1 182 ? 17.677 -17.425 -7.922 1.00 56.00 182 GLY A CA 1
ATOM 1512 C C . GLY A 1 182 ? 17.574 -17.486 -6.399 1.00 56.00 182 GLY A C 1
ATOM 1513 O O . GLY A 1 182 ? 18.246 -18.294 -5.762 1.00 56.00 182 GLY A O 1
ATOM 1514 N N . LYS A 1 183 ? 16.667 -16.702 -5.810 1.00 47.59 183 LYS A N 1
ATOM 1515 C CA . LYS A 1 183 ? 16.300 -16.787 -4.388 1.00 47.59 183 LYS A CA 1
ATOM 1516 C C . LYS A 1 183 ? 15.428 -18.010 -4.061 1.00 47.59 183 LYS A C 1
ATOM 1518 O O . LYS A 1 183 ? 15.435 -18.452 -2.917 1.00 47.59 183 LYS A O 1
ATOM 1523 N N . LEU A 1 184 ? 14.745 -18.586 -5.055 1.00 47.34 184 LEU A N 1
ATOM 1524 C CA . LEU A 1 184 ? 13.991 -19.845 -4.966 1.00 47.34 184 LEU A CA 1
ATOM 1525 C C . LEU A 1 184 ? 14.844 -21.086 -5.296 1.00 47.34 184 LEU A C 1
ATOM 1527 O O . LEU A 1 184 ? 14.405 -22.206 -5.056 1.00 47.34 184 LEU A O 1
ATOM 1531 N N . LEU A 1 185 ? 16.071 -20.931 -5.815 1.00 45.53 185 LEU A N 1
ATOM 1532 C CA . LEU A 1 185 ? 16.960 -22.051 -6.169 1.00 45.53 185 LEU A CA 1
ATOM 1533 C C . LEU A 1 185 ? 17.425 -22.885 -4.965 1.00 45.53 185 LEU A C 1
ATOM 1535 O O . LEU A 1 185 ? 17.892 -24.004 -5.162 1.00 45.53 185 LEU A O 1
ATOM 1539 N N . THR A 1 186 ? 17.227 -22.426 -3.727 1.00 42.78 186 THR A N 1
ATOM 1540 C CA . THR A 1 186 ? 17.318 -23.286 -2.530 1.00 42.78 186 THR A CA 1
ATOM 1541 C C . THR A 1 186 ? 16.281 -24.421 -2.528 1.00 42.78 186 THR A C 1
ATOM 1543 O O . THR A 1 186 ? 16.458 -25.393 -1.797 1.00 42.78 186 THR A O 1
ATOM 1546 N N . VAL A 1 187 ? 15.254 -24.350 -3.384 1.00 40.72 187 VAL A N 1
ATOM 1547 C CA . VAL A 1 187 ? 14.203 -25.366 -3.586 1.00 40.72 187 VAL A CA 1
ATOM 1548 C C . VAL A 1 187 ? 14.484 -26.259 -4.812 1.00 40.72 187 VAL A C 1
ATOM 1550 O O . VAL A 1 187 ? 13.873 -27.313 -4.974 1.00 40.72 187 VAL A O 1
ATOM 1553 N N . LYS A 1 188 ? 15.456 -25.916 -5.675 1.00 37.75 188 LYS A N 1
ATOM 1554 C CA . LYS A 1 188 ? 15.709 -26.652 -6.928 1.00 37.75 188 LYS A CA 1
ATOM 1555 C C . LYS A 1 188 ? 16.515 -27.939 -6.688 1.00 37.75 188 LYS A C 1
ATOM 1557 O O . LYS A 1 188 ? 17.724 -27.992 -6.896 1.00 37.75 188 LYS A O 1
ATOM 1562 N N . LYS A 1 189 ? 15.832 -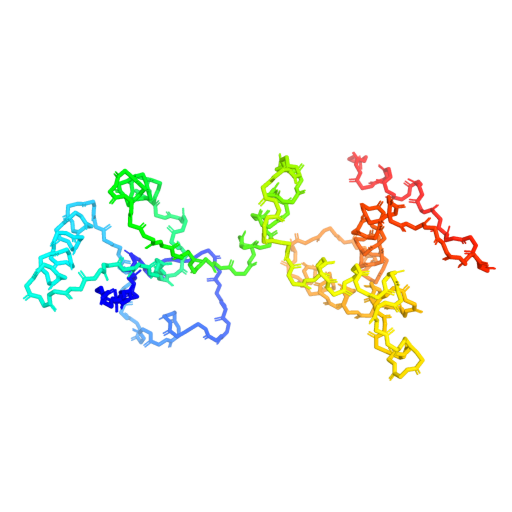29.023 -6.316 1.00 39.16 189 LYS A N 1
ATOM 1563 C CA . LYS A 1 189 ? 16.255 -30.391 -6.663 1.00 39.16 189 LYS A CA 1
ATOM 1564 C C . LYS A 1 189 ? 15.240 -30.972 -7.638 1.00 39.16 189 LYS A C 1
ATOM 1566 O O . LYS A 1 189 ? 14.260 -31.568 -7.217 1.00 39.16 189 LYS A O 1
ATOM 1571 N N . GLY A 1 190 ? 15.489 -30.830 -8.935 1.00 41.50 190 GLY A N 1
ATOM 1572 C CA . GLY A 1 190 ? 14.663 -31.516 -9.925 1.00 41.50 190 GLY A CA 1
ATOM 1573 C C . GLY A 1 190 ? 14.842 -31.001 -11.342 1.00 41.50 190 GLY A C 1
ATOM 1574 O O . GLY A 1 190 ? 14.404 -29.906 -11.658 1.00 41.50 190 GLY A O 1
ATOM 1575 N N . HIS A 1 191 ? 15.469 -31.842 -12.161 1.00 38.91 191 HIS A N 1
ATOM 1576 C CA . HIS A 1 191 ? 15.502 -31.839 -13.623 1.00 38.91 191 HIS A CA 1
ATOM 1577 C C . HIS A 1 191 ? 16.134 -30.636 -14.340 1.00 38.91 191 HIS A C 1
ATOM 1579 O O . HIS A 1 191 ? 15.490 -29.705 -14.812 1.00 38.91 191 HIS A O 1
ATOM 1585 N N . GLU A 1 192 ? 17.454 -30.750 -14.493 1.00 48.97 192 GLU A N 1
ATOM 1586 C CA . GLU A 1 192 ? 18.237 -30.095 -15.536 1.00 48.97 192 GLU A CA 1
ATOM 1587 C C . GLU A 1 192 ? 17.951 -30.731 -16.905 1.00 48.97 192 GLU A C 1
ATOM 1589 O O . GLU A 1 192 ? 18.024 -31.952 -17.056 1.00 48.97 192 GLU A O 1
ATOM 1594 N N . SER A 1 193 ? 17.745 -29.900 -17.924 1.00 42.88 193 SER A N 1
ATOM 1595 C CA . SER A 1 193 ? 18.162 -30.250 -19.288 1.00 42.88 193 SER A CA 1
ATOM 1596 C C . SER A 1 193 ? 18.928 -29.134 -19.996 1.00 42.88 193 SER A C 1
ATOM 1598 O O . SER A 1 193 ? 19.656 -29.427 -20.935 1.00 42.88 193 SER A O 1
ATOM 1600 N N . GLU A 1 194 ? 18.883 -27.888 -19.518 1.00 47.12 194 GLU A N 1
ATOM 1601 C CA . GLU A 1 194 ? 19.735 -26.811 -20.027 1.00 47.12 194 GLU A CA 1
ATOM 1602 C C . GLU A 1 194 ? 20.274 -25.974 -18.866 1.00 47.12 194 GLU A C 1
ATOM 1604 O O . GLU A 1 194 ? 19.554 -25.646 -17.918 1.00 47.12 194 GLU A O 1
ATOM 1609 N N . LYS A 1 195 ? 21.577 -25.670 -18.910 1.00 40.09 195 LYS A N 1
ATOM 1610 C CA . LYS A 1 195 ? 22.201 -24.776 -17.933 1.00 40.09 195 LYS A CA 1
ATOM 1611 C C . LYS A 1 195 ? 21.617 -23.378 -18.151 1.00 40.09 195 LYS A C 1
ATOM 1613 O O . LYS A 1 195 ? 21.739 -22.882 -19.269 1.00 40.09 195 LYS A O 1
ATOM 1618 N N . PRO A 1 196 ? 21.008 -22.744 -17.132 1.00 46.88 196 PRO A N 1
ATOM 1619 C CA . PRO A 1 196 ? 20.516 -21.382 -17.276 1.00 46.88 196 PRO A CA 1
ATOM 1620 C C . PRO A 1 196 ? 21.683 -20.464 -17.650 1.00 46.88 196 PRO A C 1
ATOM 1622 O O . PRO A 1 196 ? 22.769 -20.565 -17.074 1.00 46.88 196 PRO A O 1
ATOM 1625 N N . GLU A 1 197 ? 21.470 -19.607 -18.644 1.00 44.59 197 GLU A N 1
ATOM 1626 C CA . GLU A 1 197 ? 22.459 -18.628 -19.085 1.00 44.59 197 GLU A CA 1
ATOM 1627 C C . GLU A 1 197 ? 22.676 -17.607 -17.955 1.00 44.59 197 GLU A C 1
ATOM 1629 O O . GLU A 1 197 ? 21.721 -17.042 -17.422 1.00 44.59 197 GLU A O 1
ATOM 1634 N N . VAL A 1 198 ? 23.927 -17.417 -17.524 1.00 46.41 198 VAL A N 1
ATOM 1635 C CA . VAL A 1 198 ? 24.261 -16.570 -16.368 1.00 46.41 198 VAL A CA 1
ATOM 1636 C C . VAL A 1 198 ? 24.913 -15.280 -16.862 1.00 46.41 198 VAL A C 1
ATOM 1638 O O . VAL A 1 198 ? 26.076 -15.279 -17.259 1.00 46.41 198 VAL A O 1
ATOM 1641 N N . TYR A 1 199 ? 24.179 -14.170 -16.805 1.00 48.12 199 TYR A N 1
ATOM 1642 C CA . TYR A 1 199 ? 24.626 -12.840 -17.253 1.00 48.12 199 TYR A CA 1
ATOM 1643 C C . TYR A 1 199 ? 25.437 -12.103 -16.173 1.00 48.12 199 TYR A C 1
ATOM 1645 O O . TYR A 1 199 ? 25.044 -11.042 -15.685 1.00 48.12 199 TYR A O 1
ATOM 1653 N N . VAL A 1 200 ? 26.536 -12.716 -15.719 1.00 39.50 200 VAL A N 1
ATOM 1654 C CA . VAL A 1 200 ? 27.338 -12.210 -14.587 1.00 39.50 200 VAL A CA 1
ATOM 1655 C C . VAL A 1 200 ? 27.900 -10.817 -14.867 1.00 39.50 200 VAL A C 1
ATOM 1657 O O . VAL A 1 200 ? 27.795 -9.940 -14.014 1.00 39.50 200 VAL A O 1
ATOM 1660 N N . GLU A 1 201 ? 28.471 -10.592 -16.049 1.00 43.72 201 GLU A N 1
ATOM 1661 C CA . GLU A 1 201 ? 29.107 -9.312 -16.381 1.00 43.72 201 GLU A CA 1
ATOM 1662 C C . GLU A 1 201 ? 28.084 -8.177 -16.475 1.00 43.72 201 GLU A C 1
ATOM 1664 O O . GLU A 1 201 ? 28.337 -7.070 -16.009 1.00 4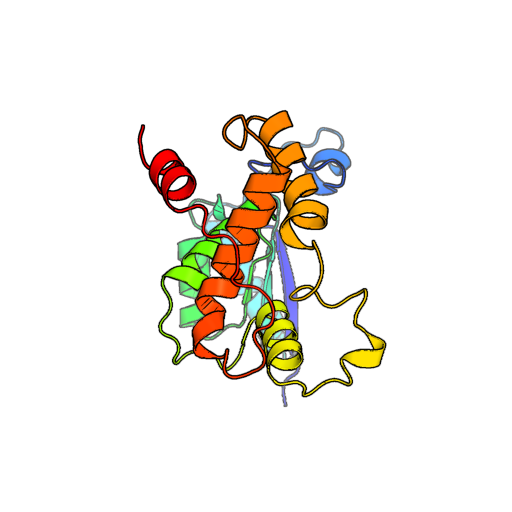3.72 201 GLU A O 1
ATOM 1669 N N . GLU A 1 202 ? 26.885 -8.453 -16.981 1.00 49.09 202 GLU A N 1
ATOM 1670 C CA . GLU A 1 202 ? 25.828 -7.452 -17.108 1.00 49.09 202 GLU A CA 1
ATOM 1671 C C . GLU A 1 202 ? 25.170 -7.115 -15.772 1.00 49.09 202 GLU A C 1
ATOM 1673 O O . GLU A 1 202 ? 24.797 -5.965 -15.549 1.00 49.09 202 GLU A O 1
ATOM 1678 N N . ILE A 1 203 ? 25.077 -8.087 -14.857 1.00 43.47 203 ILE A N 1
ATOM 1679 C CA . ILE A 1 203 ? 24.699 -7.827 -13.463 1.00 43.47 203 ILE A CA 1
ATOM 1680 C C . ILE A 1 203 ? 25.742 -6.916 -12.812 1.00 43.47 203 ILE A C 1
ATOM 1682 O O . ILE A 1 203 ? 25.378 -5.967 -12.122 1.00 43.47 203 ILE A O 1
ATOM 1686 N N . LEU A 1 204 ? 27.032 -7.166 -13.042 1.00 42.09 204 LEU A N 1
ATOM 1687 C CA . LEU A 1 204 ? 28.101 -6.327 -12.501 1.00 42.09 204 LEU A CA 1
ATOM 1688 C C . LEU A 1 204 ? 28.083 -4.910 -13.100 1.00 42.09 204 LEU A C 1
ATOM 1690 O O . LEU A 1 204 ? 28.322 -3.948 -12.370 1.00 42.09 204 LEU A O 1
ATOM 1694 N N . ASP A 1 205 ? 27.723 -4.761 -14.374 1.00 47.34 205 ASP A N 1
ATOM 1695 C CA . ASP A 1 205 ? 27.569 -3.464 -15.049 1.00 47.34 205 ASP A CA 1
ATOM 1696 C C . ASP A 1 205 ? 26.361 -2.644 -14.565 1.00 47.34 205 ASP A C 1
ATOM 1698 O O . ASP A 1 205 ? 26.367 -1.419 -14.680 1.00 47.34 205 ASP A O 1
ATOM 1702 N N . VAL A 1 206 ? 25.339 -3.267 -13.961 1.00 41.69 206 VAL A N 1
ATOM 1703 C CA . VAL A 1 206 ? 24.269 -2.526 -13.259 1.00 41.69 206 VAL A CA 1
ATOM 1704 C C . VAL A 1 206 ? 24.829 -1.760 -12.051 1.00 41.69 206 VAL A C 1
ATOM 1706 O O . VAL A 1 206 ? 24.329 -0.684 -11.721 1.00 41.69 206 VAL A O 1
ATOM 1709 N N . PHE A 1 207 ? 25.880 -2.279 -11.408 1.00 35.12 207 PHE A N 1
ATOM 1710 C CA . PHE A 1 207 ? 26.490 -1.683 -10.212 1.00 35.12 207 PHE A CA 1
ATOM 1711 C C . PHE A 1 207 ? 27.747 -0.854 -10.498 1.00 35.12 207 PHE A C 1
ATOM 1713 O O . PHE A 1 207 ? 28.213 -0.123 -9.619 1.00 35.12 207 PHE A O 1
ATOM 1720 N N . ARG A 1 208 ? 28.303 -0.940 -11.709 1.00 37.56 208 ARG A N 1
ATOM 1721 C CA . ARG A 1 208 ? 29.379 -0.055 -12.161 1.00 37.56 208 ARG A CA 1
ATOM 1722 C C . ARG A 1 208 ? 28.747 1.243 -12.670 1.00 37.56 208 ARG A C 1
ATOM 1724 O O . ARG A 1 208 ? 27.936 1.231 -13.591 1.00 37.56 208 ARG A O 1
ATOM 1731 N N . ARG A 1 209 ? 29.064 2.347 -11.989 1.00 37.75 209 ARG A N 1
ATOM 1732 C CA . ARG A 1 209 ? 28.645 3.702 -12.376 1.00 37.75 209 ARG A CA 1
ATOM 1733 C C . ARG A 1 209 ? 29.206 4.094 -13.734 1.00 37.75 209 ARG A C 1
ATOM 1735 O O . ARG A 1 209 ? 30.398 3.791 -13.962 1.00 37.75 209 ARG A O 1
#

Radius of gyration: 22.04 Å; chains: 1; bounding box: 51×54×45 Å

Foldseek 3Di:
DAAEDEDEDAQWADAPDDDPPDCSVVVCPPDDIDGDDPVRLVVVVVVQVVVCVVVVHAYEYEYDHHALVPHPCSVVSVVVCVVVVHHYHYDGDPVVVVVVCVCCVVPDDPPVVPPDDPVRVLLLCCQVVVDVCVVCVVPNCVNDLVQLPVQLVVQVVCVVVVNDDDDRSSVVSVVVSVVVVVVVCVSDDDDDDDDPDDPPVVVVVVVVD

pLDDT: mean 72.16, std 19.63, range [35.12, 98.19]

Secondary structure (DSSP, 8-state):
-PPEEEEEEE-BS--S---TT-HHHHHSTTPPP-B--HHHHHHHHHHHHHHHHHTT-EEEEEEESS-GGGSTTHHHHHHHHHHTT--EEE---HHHHHHHHHHHHHHS-GGGTTS--HHHHHHHHHHTT-S-GGGSGGG-TTTSSHIIIIIHHHHHHHHHTTSS-SS-HHHHHHHHHHHHHHHHGGG--S--SSPPP--HHHHHHHH--